Protein AF-A0A1F2RXK2-F1 (afdb_monomer)

Solvent-accessible surface area (backbone atoms only — not comparable to full-atom values): 12498 Å² total; per-residue (Å²): 138,88,84,84,81,82,88,82,81,78,77,78,73,70,81,49,72,67,57,58,49,48,52,60,73,61,35,70,43,75,47,81,41,80,36,51,93,71,51,50,37,34,39,41,34,30,49,59,93,49,59,66,56,56,51,43,50,44,42,19,47,55,48,53,54,70,73,50,59,66,76,67,57,55,77,43,43,76,50,43,74,62,36,44,62,32,32,34,34,45,44,35,58,66,50,92,84,74,45,53,56,45,54,45,57,94,88,70,53,54,71,64,52,54,49,48,27,69,74,69,74,46,60,58,41,39,35,40,36,7,49,56,51,33,62,70,60,62,97,57,70,71,30,63,77,48,53,58,80,87,55,81,37,71,67,49,55,50,51,52,37,24,46,39,46,43,29,51,49,53,37,32,48,39,42,70,56,44,72,84,58,55,66,69,59,50,48,51,50,28,51,49,49,42,52,54,51,51,26,50,50,38,32,73,77,69,73,39,69,58,37,85,73,73,77,79,75,131

Secondary structure (DSSP, 8-state):
----PPP------PPPHHHHHHHHHH-EEEEEE---TTSPEEEEEEETT-HHHHHHHHHIIIIIHHHS-HHHHHTTHHHHHHS-SEEEEEEESS-TT--SEEEEPTTSS-HHHHHHHHHH-S-EEEEEEEHHHHHT--SSGGGGGGS-GGG-SHHHHHHHHHHHHHHHHHHHHHHHH-TTS-HHHHHHHHHHHHHHHHHHHHHHHHS---S-PPP---

Foldseek 3Di:
DDDDDDDDDPPPPQPDPVVVVVQVVQDKDWDWADAPPLAATEIEIEGPPPVVLVVLLSCLRHPVLVPFDPVLSVLCSVLSVQFFNYEYEDEALADRVRDQKAWDPPPRDDPVQVVCCVVVVTDYTYMYGNLNSLLVDDPAVCLVVQADPVCPDPVNSSSLSSLSSNLVVSLNSSCNRCVPDDSVVSVVSSSCSSQVRNQVVRCVVPVTGGDDDDPPDD

pLDDT: mean 85.09, std 17.72, range [32.0, 98.25]

Structure (mmCIF, N/CA/C/O backbone):
data_AF-A0A1F2RXK2-F1
#
_entry.id   AF-A0A1F2RXK2-F1
#
loop_
_atom_site.group_PDB
_atom_site.id
_atom_site.type_symbol
_atom_site.label_atom_id
_atom_site.label_alt_id
_atom_site.label_comp_id
_atom_site.label_asym_id
_atom_site.label_entity_id
_atom_site.label_seq_id
_atom_site.pdbx_PDB_ins_code
_atom_site.Cartn_x
_atom_site.Cartn_y
_atom_site.Cartn_z
_atom_site.occupancy
_atom_site.B_iso_or_equiv
_atom_site.auth_seq_id
_atom_site.auth_comp_id
_atom_site.auth_asym_id
_atom_site.auth_atom_id
_atom_site.pdbx_PDB_model_num
ATOM 1 N N . MET A 1 1 ? -21.546 50.363 -11.828 1.00 38.84 1 MET A N 1
ATOM 2 C CA . MET A 1 1 ? -21.650 48.910 -12.076 1.00 38.84 1 MET A CA 1
ATOM 3 C C . MET A 1 1 ? -20.246 48.328 -12.066 1.00 38.84 1 MET A C 1
ATOM 5 O O . MET A 1 1 ? -19.457 48.635 -12.946 1.00 38.84 1 MET A O 1
ATOM 9 N N . LEU A 1 2 ? -19.912 47.614 -10.991 1.00 37.59 2 LEU A N 1
ATOM 10 C CA . LEU A 1 2 ? -18.613 46.988 -10.746 1.00 37.59 2 LEU A CA 1
ATOM 11 C C . LEU A 1 2 ? -18.560 45.621 -11.436 1.00 37.59 2 LEU A C 1
ATOM 13 O O . LEU A 1 2 ? -19.378 44.765 -11.118 1.00 37.59 2 LEU A O 1
ATOM 17 N N . HIS A 1 3 ? -17.556 45.380 -12.279 1.00 33.94 3 HIS A N 1
ATOM 18 C CA . HIS A 1 3 ? -17.097 44.021 -12.568 1.00 33.94 3 HIS A CA 1
ATOM 19 C C . HIS A 1 3 ? -15.698 43.835 -11.983 1.00 33.94 3 HIS A C 1
ATOM 21 O O . HIS A 1 3 ? -14.682 44.168 -12.585 1.00 33.94 3 HIS A O 1
ATOM 27 N N . LYS A 1 4 ? -15.678 43.306 -10.758 1.00 37.28 4 LYS A N 1
ATOM 28 C CA . LYS A 1 4 ? -14.505 42.739 -10.093 1.00 37.28 4 LYS A CA 1
ATOM 29 C C . LYS A 1 4 ? -14.329 41.321 -10.657 1.00 37.28 4 LYS A C 1
ATOM 31 O O . LYS A 1 4 ? -15.170 40.466 -10.398 1.00 37.28 4 LYS A O 1
ATOM 36 N N . LYS A 1 5 ? -13.280 41.064 -11.441 1.00 35.12 5 LYS A N 1
ATOM 37 C CA . LYS A 1 5 ? -12.779 39.697 -11.666 1.00 35.12 5 LYS A CA 1
ATOM 38 C C . LYS A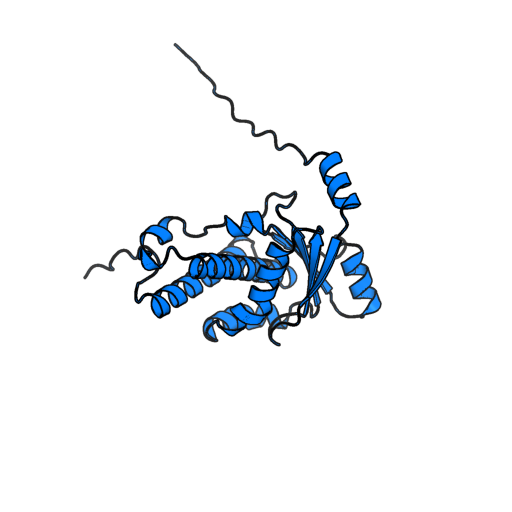 1 5 ? -11.698 39.438 -10.617 1.00 35.12 5 LYS A C 1
ATOM 40 O O . LYS A 1 5 ? -10.739 40.199 -10.535 1.00 35.12 5 LYS A O 1
ATOM 45 N N . LEU A 1 6 ? -11.910 38.426 -9.779 1.00 38.25 6 LEU A N 1
ATOM 46 C CA . LEU A 1 6 ? -10.934 37.941 -8.802 1.00 38.25 6 LEU A CA 1
ATOM 47 C C . LEU A 1 6 ? -9.983 36.914 -9.452 1.00 38.25 6 LEU A C 1
ATOM 49 O O . LEU A 1 6 ? -10.390 36.244 -10.403 1.00 38.25 6 LEU A O 1
ATOM 53 N N . PRO A 1 7 ? -8.739 36.807 -8.949 1.00 41.09 7 PRO A N 1
ATOM 54 C CA . PRO A 1 7 ? -7.675 35.972 -9.494 1.00 41.09 7 PRO A CA 1
ATOM 55 C C . PRO A 1 7 ? -7.704 34.561 -8.889 1.00 41.09 7 PRO A C 1
ATOM 57 O O . PRO A 1 7 ? -8.125 34.376 -7.749 1.00 41.09 7 PRO A O 1
ATOM 60 N N . GLY A 1 8 ? -7.215 33.573 -9.635 1.00 32.00 8 GLY A N 1
ATOM 61 C CA . GLY A 1 8 ? -7.131 32.194 -9.156 1.00 32.00 8 GLY A CA 1
ATOM 62 C C . GLY A 1 8 ? -6.464 31.242 -10.142 1.00 32.00 8 GLY A C 1
ATOM 63 O O . GLY A 1 8 ? -6.908 30.110 -10.276 1.00 32.00 8 GLY A O 1
ATOM 64 N N . GLU A 1 9 ? -5.432 31.692 -10.858 1.00 34.81 9 GLU A N 1
ATOM 65 C CA . GLU A 1 9 ? -4.501 30.771 -11.511 1.00 34.81 9 GLU A CA 1
ATOM 66 C C . GLU A 1 9 ? -3.480 30.333 -10.459 1.00 34.81 9 GLU A C 1
ATOM 68 O O . GLU A 1 9 ? -2.583 31.085 -10.076 1.00 34.81 9 GLU A O 1
ATOM 73 N N . SER A 1 10 ? -3.644 29.120 -9.940 1.00 34.03 10 SER A N 1
ATOM 74 C CA . SER A 1 10 ? -2.610 28.448 -9.168 1.00 34.03 10 SER A CA 1
ATOM 75 C C . SER A 1 10 ? -1.442 28.132 -10.103 1.00 34.03 10 SER A C 1
ATOM 77 O O . SER A 1 10 ? -1.418 27.103 -10.775 1.00 34.03 10 SER A O 1
ATOM 79 N N . MET A 1 11 ? -0.458 29.033 -10.151 1.00 34.88 11 MET A N 1
ATOM 80 C CA . MET A 1 11 ? 0.860 28.730 -10.701 1.00 34.88 11 MET A CA 1
ATOM 81 C C . MET A 1 11 ? 1.450 27.566 -9.902 1.00 34.88 11 MET A C 1
ATOM 83 O O . MET A 1 11 ? 1.970 27.736 -8.799 1.00 34.88 11 MET A O 1
ATOM 87 N N . ALA A 1 12 ? 1.340 26.361 -10.453 1.00 40.50 12 ALA A N 1
ATOM 88 C CA . ALA A 1 12 ? 2.073 25.200 -9.990 1.00 40.50 12 ALA A CA 1
ATOM 89 C C . ALA A 1 12 ? 3.566 25.477 -10.217 1.00 40.50 12 ALA A C 1
ATOM 91 O O . ALA A 1 12 ? 4.083 25.338 -11.325 1.00 40.50 12 ALA A O 1
ATOM 92 N N . HIS A 1 13 ? 4.258 25.943 -9.178 1.00 40.41 13 HIS A N 1
ATOM 93 C CA . HIS A 1 13 ? 5.707 26.059 -9.210 1.00 40.41 13 HIS A CA 1
ATOM 94 C C . HIS A 1 13 ? 6.301 24.655 -9.318 1.00 40.41 13 HIS A C 1
ATOM 96 O O . HIS A 1 13 ? 6.213 23.860 -8.381 1.00 40.41 13 HIS A O 1
ATOM 102 N N . SER A 1 14 ? 6.924 24.357 -10.459 1.00 50.78 14 SER A N 1
ATOM 103 C CA . SER A 1 14 ? 7.812 23.207 -10.600 1.00 50.78 14 SER A CA 1
ATOM 104 C C . SER A 1 14 ? 8.812 23.223 -9.437 1.00 50.78 14 SER A C 1
ATOM 106 O O . SER A 1 14 ? 9.432 24.269 -9.211 1.00 50.78 14 SER A O 1
ATOM 108 N N . PRO A 1 15 ? 8.981 22.124 -8.679 1.00 57.09 15 PRO A N 1
ATOM 109 C CA . PRO A 1 15 ? 9.941 22.089 -7.582 1.00 57.09 15 PRO A CA 1
ATOM 110 C C . PRO A 1 15 ? 11.316 22.475 -8.132 1.00 57.09 15 PRO A C 1
ATOM 112 O O . PRO A 1 15 ? 11.806 21.862 -9.081 1.00 57.09 15 PRO A O 1
ATOM 115 N N . GLY A 1 16 ? 11.887 23.557 -7.596 1.00 65.88 16 GLY A N 1
ATOM 116 C CA . GLY A 1 16 ? 13.078 24.183 -8.164 1.00 65.88 16 GLY A CA 1
ATOM 117 C C . GLY A 1 16 ? 14.241 23.196 -8.284 1.00 65.88 16 GLY A C 1
ATOM 118 O O . GLY A 1 16 ? 14.406 22.316 -7.441 1.00 65.88 16 GLY A O 1
ATOM 119 N N . LEU A 1 17 ? 15.084 23.372 -9.305 1.00 69.75 17 LEU A N 1
ATOM 120 C CA . LEU A 1 17 ? 16.289 22.559 -9.546 1.00 69.75 17 LEU A CA 1
ATOM 121 C C . LEU A 1 17 ? 17.176 22.415 -8.293 1.00 69.75 17 LEU A C 1
ATOM 123 O O . LEU A 1 17 ? 17.795 21.376 -8.087 1.00 69.75 17 LEU A O 1
ATOM 127 N N . LEU A 1 18 ? 17.176 23.423 -7.415 1.00 66.94 18 LEU A N 1
ATOM 128 C CA . LEU A 1 18 ? 17.859 23.401 -6.118 1.00 66.94 18 LEU A CA 1
ATOM 129 C C . LEU A 1 18 ? 17.326 22.322 -5.166 1.00 66.94 18 LEU A C 1
ATOM 131 O O . LEU A 1 18 ? 18.107 21.700 -4.455 1.00 66.94 18 LEU A O 1
ATOM 135 N N . TRP A 1 19 ? 16.018 22.067 -5.164 1.00 65.19 19 TRP A N 1
ATOM 136 C CA . TRP A 1 19 ? 15.397 21.036 -4.334 1.00 65.19 19 TRP A CA 1
ATOM 137 C C . TRP A 1 19 ? 15.749 19.631 -4.840 1.00 65.19 19 TRP A C 1
ATOM 139 O O . TRP A 1 19 ? 16.102 18.753 -4.055 1.00 65.19 19 TRP A O 1
ATOM 149 N N . GLN A 1 20 ? 15.759 19.435 -6.163 1.00 63.22 20 GLN A N 1
ATOM 150 C CA . GLN A 1 20 ? 16.230 18.187 -6.776 1.00 63.22 20 GLN A CA 1
ATOM 151 C C . GLN A 1 20 ? 17.723 17.949 -6.511 1.00 63.22 20 GLN A C 1
ATOM 153 O O . GLN A 1 20 ? 18.118 16.833 -6.177 1.00 63.22 20 GLN A O 1
ATOM 158 N N . PHE A 1 21 ? 18.546 18.997 -6.598 1.00 64.56 21 PHE A N 1
ATOM 159 C CA . PHE A 1 21 ? 19.973 18.930 -6.285 1.00 64.56 21 PHE A CA 1
ATOM 160 C C . PHE A 1 21 ? 20.232 18.645 -4.798 1.00 64.56 21 PHE A C 1
ATOM 162 O O . PHE A 1 21 ? 21.087 17.828 -4.466 1.00 64.56 21 PHE A O 1
ATOM 169 N N . TYR A 1 22 ? 19.449 19.249 -3.901 1.00 67.94 22 TYR A N 1
ATOM 170 C CA . TYR A 1 22 ? 19.499 18.975 -2.466 1.00 67.94 22 TYR A CA 1
ATOM 171 C C . TYR A 1 22 ? 19.187 17.506 -2.155 1.00 67.94 22 TYR A C 1
ATOM 173 O O . TYR A 1 22 ? 19.952 16.857 -1.444 1.00 67.94 22 TYR A O 1
ATOM 181 N N . HIS A 1 23 ? 18.117 16.947 -2.730 1.00 63.84 23 HIS A N 1
ATOM 182 C CA . HIS A 1 23 ? 17.794 15.527 -2.563 1.00 63.84 23 HIS A CA 1
ATOM 183 C C . HIS A 1 23 ? 18.859 14.602 -3.158 1.00 63.84 23 HIS A C 1
ATOM 185 O O . HIS A 1 23 ? 19.161 13.564 -2.573 1.00 63.84 23 HIS A O 1
ATOM 191 N N . TRP A 1 24 ? 19.461 14.990 -4.284 1.00 65.50 24 TRP A N 1
ATOM 192 C CA . TRP A 1 24 ? 20.564 14.242 -4.879 1.00 65.50 24 TRP A CA 1
ATOM 193 C C . TRP A 1 24 ? 21.803 14.216 -3.969 1.00 65.50 24 TRP A C 1
ATOM 195 O O . TRP A 1 24 ? 22.364 13.146 -3.742 1.00 65.50 24 TRP A O 1
ATOM 205 N N . LEU A 1 25 ? 22.185 15.358 -3.384 1.00 66.56 25 LEU A N 1
ATOM 206 C CA . LEU A 1 25 ? 23.305 15.453 -2.438 1.00 66.56 25 LEU A CA 1
ATOM 207 C C . LEU A 1 25 ? 23.052 14.706 -1.126 1.00 66.56 25 LEU A C 1
ATOM 209 O O . LEU A 1 25 ? 23.973 14.126 -0.554 1.00 66.56 25 LEU A O 1
ATOM 213 N N . ARG A 1 26 ? 21.810 14.726 -0.637 1.00 71.06 26 ARG A N 1
ATOM 214 C CA . ARG A 1 26 ? 21.422 14.095 0.630 1.00 71.06 26 ARG A CA 1
ATOM 215 C C . ARG A 1 26 ? 21.500 12.563 0.572 1.00 71.06 26 ARG A C 1
ATOM 217 O O . ARG A 1 26 ? 21.656 11.920 1.611 1.00 71.06 26 ARG A O 1
ATOM 224 N N . GLY A 1 27 ? 21.459 11.998 -0.635 1.00 81.31 27 GLY A N 1
ATOM 225 C CA . GLY A 1 27 ? 21.479 10.562 -0.870 1.00 81.31 27 GLY A CA 1
ATOM 226 C C . GLY A 1 27 ? 20.153 9.886 -0.511 1.00 81.31 27 GLY A C 1
ATOM 227 O O . GLY A 1 27 ? 19.219 10.504 0.005 1.00 81.31 27 GLY A O 1
ATOM 228 N N . GLY A 1 28 ? 20.075 8.593 -0.812 1.00 88.12 28 GLY A N 1
ATOM 229 C CA . GLY A 1 28 ? 18.921 7.756 -0.504 1.00 88.12 28 GLY A CA 1
ATOM 230 C C . GLY A 1 28 ? 19.328 6.535 0.305 1.00 88.12 28 GLY A C 1
ATOM 231 O O . GLY A 1 28 ? 20.444 6.031 0.175 1.00 88.12 28 GLY A O 1
ATOM 232 N N . GLU A 1 29 ? 18.399 6.060 1.114 1.00 93.75 29 GLU A N 1
ATOM 233 C CA . GLU A 1 29 ? 18.506 4.824 1.871 1.00 93.75 29 GLU A CA 1
ATOM 234 C C . GLU A 1 29 ? 17.501 3.806 1.341 1.00 93.75 29 GLU A C 1
ATOM 236 O O . GLU A 1 29 ? 16.591 4.130 0.567 1.00 93.75 29 GLU A O 1
ATOM 241 N N . GLN A 1 30 ? 17.741 2.542 1.675 1.00 95.44 30 GLN A N 1
ATOM 242 C CA . GLN A 1 30 ? 16.945 1.421 1.206 1.00 95.44 30 GLN A CA 1
ATOM 243 C C . GLN A 1 30 ? 16.732 0.443 2.352 1.00 95.44 30 GLN A C 1
ATOM 245 O O . GLN A 1 30 ? 17.687 0.076 3.035 1.00 95.44 30 GLN A O 1
ATOM 250 N N . VAL A 1 31 ? 15.495 -0.015 2.522 1.00 96.88 31 VAL A N 1
ATOM 251 C CA . VAL A 1 31 ? 15.151 -1.081 3.464 1.00 96.88 31 VAL A CA 1
ATOM 252 C C . VAL A 1 31 ? 14.364 -2.164 2.741 1.00 96.88 31 VAL A C 1
ATOM 254 O O . VAL A 1 31 ? 13.405 -1.887 2.018 1.00 96.88 31 VAL A O 1
ATOM 257 N N . LEU A 1 32 ? 14.808 -3.409 2.906 1.00 97.00 32 LEU A N 1
ATOM 258 C CA . LEU A 1 32 ? 14.102 -4.576 2.398 1.00 97.00 32 LEU A CA 1
ATOM 259 C C . LEU A 1 32 ? 13.105 -5.044 3.456 1.00 97.00 32 LEU A C 1
ATOM 261 O O . LEU A 1 32 ? 13.502 -5.429 4.552 1.00 97.00 32 LEU A O 1
ATOM 265 N N . VAL A 1 33 ? 11.832 -5.040 3.094 1.00 96.69 33 VAL A N 1
ATOM 266 C CA . VAL A 1 33 ? 10.710 -5.471 3.923 1.00 96.69 33 VAL A CA 1
ATOM 267 C C . VAL A 1 33 ? 10.274 -6.850 3.459 1.00 96.69 33 VAL A C 1
ATOM 269 O O . VAL A 1 33 ? 10.073 -7.069 2.261 1.00 96.69 33 VAL A O 1
ATOM 272 N N . ARG A 1 34 ? 10.139 -7.782 4.405 1.00 93.69 34 ARG A N 1
ATOM 273 C CA . ARG A 1 34 ? 9.699 -9.162 4.153 1.00 93.69 34 ARG A CA 1
ATOM 274 C C . ARG A 1 34 ? 8.317 -9.350 4.777 1.00 93.69 34 ARG A C 1
ATOM 276 O O . ARG A 1 34 ? 8.238 -9.820 5.910 1.00 93.69 34 ARG A O 1
ATOM 283 N N . PRO A 1 35 ? 7.246 -8.946 4.077 1.00 91.62 35 PRO A N 1
ATOM 284 C CA . PRO A 1 35 ? 5.910 -8.984 4.647 1.00 91.62 35 PRO A CA 1
ATOM 285 C C . PRO A 1 35 ? 5.370 -10.417 4.730 1.00 91.62 35 PRO A C 1
ATOM 287 O O . PRO A 1 35 ? 6.051 -11.393 4.403 1.00 91.62 35 PRO A O 1
ATOM 290 N N . ALA A 1 36 ? 4.112 -10.536 5.157 1.00 90.25 36 ALA A N 1
ATOM 291 C CA . ALA A 1 36 ? 3.359 -11.782 5.083 1.00 90.25 36 ALA A CA 1
ATOM 292 C C . ALA A 1 36 ? 3.421 -12.401 3.675 1.00 90.25 36 ALA A C 1
ATOM 294 O O . ALA A 1 36 ? 3.463 -11.680 2.683 1.00 90.25 36 ALA A O 1
ATOM 295 N N . ALA A 1 37 ? 3.335 -13.732 3.584 1.00 88.50 37 ALA A N 1
ATOM 296 C CA . ALA A 1 37 ? 3.478 -14.478 2.326 1.00 88.50 37 ALA A CA 1
ATOM 297 C C . ALA A 1 37 ? 2.484 -14.079 1.213 1.00 88.50 37 ALA A C 1
ATOM 299 O O . ALA A 1 37 ? 2.701 -14.397 0.048 1.00 88.50 37 ALA A O 1
ATOM 300 N N . GLU A 1 38 ? 1.389 -13.407 1.571 1.00 92.94 38 GLU A N 1
ATOM 301 C CA . GLU A 1 38 ? 0.386 -12.889 0.637 1.00 92.94 38 GLU A CA 1
ATOM 302 C C . GLU A 1 38 ? 0.844 -11.616 -0.088 1.00 92.94 38 GLU A C 1
ATOM 304 O O . GLU A 1 38 ? 0.321 -11.308 -1.153 1.00 92.94 38 GLU A O 1
ATOM 309 N N . LEU A 1 39 ? 1.785 -10.861 0.481 1.00 95.88 39 LEU A N 1
ATOM 310 C CA . LEU A 1 39 ? 2.284 -9.606 -0.071 1.00 95.88 39 LEU A CA 1
ATOM 311 C C . LEU A 1 39 ? 3.606 -9.835 -0.823 1.00 95.88 39 LEU A C 1
ATOM 313 O O . LEU A 1 39 ? 4.385 -10.720 -0.461 1.00 95.88 39 LEU A O 1
ATOM 317 N N . PRO A 1 40 ? 3.897 -9.032 -1.861 1.00 96.62 40 PRO A N 1
ATOM 318 C CA . PRO A 1 40 ? 5.174 -9.120 -2.554 1.00 96.62 40 PRO A CA 1
ATOM 319 C C . PRO A 1 40 ? 6.322 -8.693 -1.636 1.00 96.62 40 PRO A C 1
ATOM 321 O O . PRO A 1 40 ? 6.132 -7.909 -0.708 1.00 96.62 40 PRO A O 1
ATOM 324 N N . LEU A 1 41 ? 7.540 -9.150 -1.926 1.00 97.38 41 LEU A N 1
ATOM 325 C CA . LEU A 1 41 ? 8.734 -8.606 -1.284 1.00 97.38 41 LEU A CA 1
ATOM 326 C C . LEU A 1 41 ? 8.832 -7.113 -1.627 1.00 97.38 41 LEU A C 1
ATOM 328 O O . LEU A 1 41 ? 8.701 -6.751 -2.798 1.00 97.38 41 LEU A O 1
ATOM 332 N N . VAL A 1 42 ? 9.066 -6.245 -0.640 1.00 98.12 42 VAL A N 1
ATOM 333 C CA . VAL A 1 42 ? 9.077 -4.792 -0.870 1.00 98.12 42 VAL A CA 1
ATOM 334 C C . VAL A 1 42 ? 10.447 -4.208 -0.561 1.00 98.12 42 VAL A C 1
ATOM 336 O O . VAL A 1 42 ? 10.962 -4.361 0.541 1.00 98.12 42 VAL A O 1
ATOM 339 N N . LEU A 1 43 ? 11.040 -3.502 -1.523 1.00 98.12 43 LEU A N 1
ATOM 340 C CA . LEU A 1 43 ? 12.222 -2.673 -1.294 1.00 98.12 43 LEU A CA 1
ATOM 341 C C . LEU A 1 43 ? 11.793 -1.208 -1.229 1.00 98.12 43 LEU A C 1
ATOM 343 O O . LEU A 1 43 ? 11.452 -0.618 -2.252 1.00 98.12 43 LEU A O 1
ATOM 347 N N . ILE A 1 44 ? 11.831 -0.612 -0.042 1.00 98.12 44 ILE A N 1
ATOM 348 C CA . ILE A 1 44 ? 11.492 0.799 0.149 1.00 98.12 44 ILE A CA 1
ATOM 349 C C . ILE A 1 44 ? 12.766 1.618 -0.033 1.00 98.12 44 ILE A C 1
ATOM 351 O O . ILE A 1 44 ? 13.725 1.438 0.714 1.00 98.12 44 ILE A O 1
ATOM 355 N N . SER A 1 45 ? 12.776 2.528 -1.003 1.00 96.75 45 SER A N 1
ATOM 356 C CA . SER A 1 45 ? 13.823 3.527 -1.190 1.00 96.75 45 SER A CA 1
ATOM 357 C C . SER A 1 45 ? 13.297 4.902 -0.801 1.00 96.75 45 SER A C 1
ATOM 359 O O . SER A 1 45 ? 12.258 5.325 -1.298 1.00 96.75 45 SER A O 1
ATOM 361 N N . TYR A 1 46 ? 14.014 5.605 0.070 1.00 95.00 46 TYR A N 1
ATOM 362 C CA . TYR A 1 46 ? 13.591 6.896 0.614 1.00 95.00 46 TYR A CA 1
ATOM 363 C C . TYR A 1 46 ? 14.790 7.852 0.753 1.00 95.00 46 TYR A C 1
ATOM 365 O O . TYR A 1 46 ? 15.931 7.393 0.846 1.00 95.00 46 TYR A O 1
ATOM 373 N N . PRO A 1 47 ? 14.588 9.182 0.732 1.00 91.44 47 PRO A N 1
ATOM 374 C CA . PRO A 1 47 ? 15.652 10.140 1.023 1.00 91.44 47 PRO A CA 1
ATOM 375 C C . PRO A 1 47 ? 16.171 9.973 2.455 1.00 91.44 47 PRO A C 1
ATOM 377 O O . PRO A 1 47 ? 15.384 9.781 3.378 1.00 91.44 47 PRO A O 1
ATOM 380 N N . ARG A 1 48 ? 17.484 10.098 2.674 1.00 89.00 48 ARG A N 1
ATOM 381 C CA . ARG A 1 48 ? 18.052 10.043 4.035 1.00 89.00 48 ARG A CA 1
ATOM 382 C C . ARG A 1 48 ? 17.392 11.088 4.949 1.00 89.00 48 ARG A C 1
ATOM 384 O O . ARG A 1 48 ? 17.233 12.239 4.541 1.00 89.00 48 ARG A O 1
ATOM 391 N N . GLY A 1 49 ? 17.065 10.751 6.193 1.00 87.31 49 GLY A N 1
ATOM 392 C CA . GLY A 1 49 ? 16.373 11.633 7.141 1.00 87.31 49 GLY A CA 1
ATOM 393 C C . GLY A 1 49 ? 14.845 11.692 6.979 1.00 87.31 49 GLY A C 1
ATOM 394 O O . GLY A 1 49 ? 14.219 12.569 7.574 1.00 87.31 49 GLY A O 1
ATOM 395 N N . ASP A 1 50 ? 14.266 10.821 6.144 1.00 89.38 50 ASP A N 1
ATOM 396 C CA . ASP A 1 50 ? 12.818 10.597 6.011 1.00 89.38 50 ASP A CA 1
ATOM 397 C C . ASP A 1 50 ? 12.428 9.177 6.486 1.00 89.38 50 ASP A C 1
ATOM 399 O O . ASP A 1 50 ? 11.516 8.537 5.956 1.00 89.38 50 ASP A O 1
ATOM 403 N N . GLU A 1 51 ? 13.119 8.668 7.511 1.00 94.38 51 GLU A N 1
ATOM 404 C CA . GLU A 1 51 ? 12.971 7.302 8.030 1.00 94.38 51 GLU A CA 1
ATOM 405 C C . GLU A 1 51 ? 11.565 7.035 8.572 1.00 94.38 51 GLU A C 1
ATOM 407 O O . GLU A 1 51 ? 11.092 5.904 8.522 1.00 94.38 51 GLU A O 1
ATOM 412 N N . VAL A 1 52 ? 10.875 8.068 9.066 1.00 93.94 52 VAL A N 1
ATOM 413 C CA . VAL A 1 52 ? 9.537 7.939 9.661 1.00 93.94 52 VAL A CA 1
ATOM 414 C C . VAL A 1 52 ? 8.546 7.355 8.654 1.00 93.94 52 VAL A C 1
ATOM 416 O O . VAL A 1 52 ? 7.832 6.407 8.972 1.00 93.94 52 VAL A O 1
ATOM 419 N N . GLY A 1 53 ? 8.528 7.862 7.417 1.00 93.75 53 GLY A N 1
ATOM 420 C CA . GLY A 1 53 ? 7.638 7.331 6.383 1.00 93.75 53 GLY A CA 1
ATOM 421 C C . GLY A 1 53 ? 7.949 5.866 6.071 1.00 93.75 53 GLY A C 1
ATOM 422 O O . GLY A 1 53 ? 7.037 5.048 5.951 1.00 93.75 53 GLY A O 1
ATOM 423 N N . ALA A 1 54 ? 9.238 5.526 5.970 1.00 96.31 54 ALA A N 1
ATOM 424 C CA . ALA A 1 54 ? 9.680 4.164 5.684 1.00 96.31 54 ALA A CA 1
ATOM 425 C C . ALA A 1 54 ? 9.340 3.204 6.832 1.00 96.31 54 ALA A C 1
ATOM 427 O O . ALA A 1 54 ? 8.900 2.084 6.580 1.00 96.31 54 ALA A O 1
ATOM 428 N N . ALA A 1 55 ? 9.482 3.655 8.081 1.00 96.56 55 ALA A N 1
ATOM 429 C CA . ALA A 1 55 ? 9.117 2.900 9.270 1.00 96.56 55 ALA A CA 1
ATOM 430 C C . ALA A 1 55 ? 7.610 2.614 9.315 1.00 96.56 55 ALA A C 1
ATOM 432 O O . ALA A 1 55 ? 7.231 1.460 9.494 1.00 96.56 55 ALA A O 1
ATOM 433 N N . HIS A 1 56 ? 6.759 3.617 9.072 1.00 96.50 56 HIS A N 1
ATOM 434 C CA . HIS A 1 56 ? 5.308 3.415 9.031 1.00 96.50 56 HIS A CA 1
ATOM 435 C C . HIS A 1 56 ? 4.880 2.501 7.882 1.00 96.50 56 HIS A C 1
ATOM 437 O O . HIS A 1 56 ? 4.036 1.633 8.090 1.00 96.50 56 HIS A O 1
ATOM 443 N N . LEU A 1 57 ? 5.461 2.642 6.684 1.00 97.31 57 LEU A N 1
ATOM 444 C CA . LEU A 1 57 ? 5.141 1.746 5.571 1.00 97.31 57 LEU A CA 1
ATOM 445 C C . LEU A 1 57 ? 5.597 0.309 5.859 1.00 97.31 57 LEU A C 1
ATOM 447 O O . LEU A 1 57 ? 4.846 -0.627 5.605 1.00 97.31 57 LEU A O 1
ATOM 451 N N . ARG A 1 58 ? 6.793 0.124 6.429 1.00 97.50 58 ARG A N 1
ATOM 452 C CA . ARG A 1 58 ? 7.267 -1.195 6.865 1.00 97.50 58 ARG A CA 1
ATOM 453 C C . ARG A 1 58 ? 6.308 -1.817 7.879 1.00 97.50 58 ARG A C 1
ATOM 455 O O . ARG A 1 58 ? 5.875 -2.943 7.669 1.00 97.50 58 ARG A O 1
ATOM 462 N N . GLU A 1 59 ? 5.931 -1.071 8.915 1.00 96.44 59 GLU A N 1
ATOM 463 C CA . GLU A 1 59 ? 4.981 -1.525 9.939 1.00 96.44 59 GLU A CA 1
ATOM 464 C C . GLU A 1 59 ? 3.622 -1.890 9.325 1.00 96.44 59 GLU A C 1
ATOM 466 O O . GLU A 1 59 ? 3.046 -2.927 9.645 1.00 96.44 59 GLU A O 1
ATOM 471 N N . SER A 1 60 ? 3.159 -1.095 8.355 1.00 96.38 60 SER A N 1
ATOM 472 C CA . SER A 1 60 ? 1.908 -1.346 7.629 1.00 96.38 60 SER A CA 1
ATOM 473 C C . SER A 1 60 ? 1.910 -2.700 6.909 1.00 96.38 60 SER A C 1
ATOM 475 O O . SER A 1 60 ? 0.896 -3.398 6.870 1.00 96.38 60 SER A O 1
ATOM 477 N N . LEU A 1 61 ? 3.053 -3.070 6.327 1.00 97.06 61 LEU A N 1
ATOM 478 C CA . LEU A 1 61 ? 3.228 -4.291 5.540 1.00 97.06 61 LEU A CA 1
ATOM 479 C C . LEU A 1 61 ? 3.545 -5.524 6.405 1.00 97.06 61 LEU A C 1
ATOM 481 O O . LEU A 1 61 ? 3.097 -6.624 6.082 1.00 97.06 61 LEU A O 1
ATOM 485 N N . GLU A 1 62 ? 4.328 -5.361 7.474 1.00 94.75 62 GLU A N 1
ATOM 486 C CA . GLU A 1 62 ? 4.779 -6.465 8.336 1.00 94.75 62 GLU A CA 1
ATOM 487 C C . GLU A 1 62 ? 3.788 -6.777 9.459 1.00 94.75 62 GLU A C 1
ATOM 489 O O . GLU A 1 62 ? 3.547 -7.950 9.740 1.00 94.75 62 GLU A O 1
ATOM 494 N N . ALA A 1 63 ? 3.200 -5.754 10.081 1.00 93.44 63 ALA A N 1
ATOM 495 C CA . ALA A 1 63 ? 2.357 -5.905 11.261 1.00 93.44 63 ALA A CA 1
ATOM 496 C C . ALA A 1 63 ? 0.891 -5.594 10.958 1.00 93.44 63 ALA A C 1
ATOM 498 O O . ALA A 1 63 ? 0.041 -6.468 11.124 1.00 93.44 63 ALA A O 1
ATOM 499 N N . THR A 1 64 ? 0.582 -4.391 10.459 1.00 94.88 64 THR A N 1
ATOM 500 C CA . THR A 1 64 ? -0.811 -3.952 10.276 1.00 94.88 64 THR A CA 1
ATOM 501 C C . THR A 1 64 ? -1.572 -4.874 9.331 1.00 94.88 64 THR A C 1
ATOM 503 O O . THR A 1 64 ? -2.702 -5.232 9.629 1.00 94.88 64 THR A O 1
ATOM 506 N N . TRP A 1 65 ? -0.965 -5.330 8.227 1.00 96.19 65 TRP A N 1
ATOM 507 C CA . TRP A 1 65 ? -1.599 -6.317 7.345 1.00 96.19 65 TRP A CA 1
ATOM 508 C C . TRP A 1 65 ? -2.029 -7.580 8.101 1.00 96.19 65 TRP A C 1
ATOM 510 O O . TRP A 1 65 ? -3.152 -8.046 7.927 1.00 96.19 65 TRP A O 1
ATOM 520 N N . LEU A 1 66 ? -1.165 -8.120 8.965 1.00 94.56 66 LEU A N 1
ATOM 521 C CA . LEU A 1 66 ? -1.425 -9.359 9.700 1.00 94.56 66 LEU A CA 1
ATOM 522 C C . LEU A 1 66 ? -2.489 -9.211 10.789 1.00 94.56 66 LEU A C 1
ATOM 524 O O . LEU A 1 66 ? -3.157 -10.198 11.099 1.00 94.56 66 LEU A O 1
ATOM 528 N N . THR A 1 67 ? -2.672 -8.012 11.346 1.00 93.62 67 THR A N 1
ATOM 529 C CA . THR A 1 67 ? -3.736 -7.758 12.328 1.00 93.62 67 THR A CA 1
ATOM 530 C C . THR A 1 67 ? -5.113 -7.635 11.680 1.00 93.62 67 THR A C 1
ATOM 532 O O . THR A 1 67 ? -6.120 -7.755 12.375 1.00 93.62 67 THR A O 1
ATOM 535 N N . LEU A 1 68 ? -5.193 -7.451 10.356 1.00 94.69 68 LEU A N 1
ATOM 536 C CA . LEU A 1 68 ? -6.479 -7.344 9.676 1.00 94.69 68 LEU A CA 1
ATOM 537 C C . LEU A 1 68 ? -7.211 -8.694 9.620 1.00 94.69 68 LEU A C 1
ATOM 539 O O . LEU A 1 68 ? -6.628 -9.708 9.198 1.00 94.69 68 LEU A O 1
ATOM 543 N N . PRO A 1 69 ? -8.529 -8.703 9.903 1.00 94.75 69 PRO A N 1
ATOM 544 C CA . PRO A 1 69 ? -9.373 -9.862 9.666 1.00 94.75 69 PRO A CA 1
ATOM 545 C C . PRO A 1 69 ? -9.213 -10.431 8.253 1.00 94.75 69 PRO A C 1
ATOM 547 O O . PRO A 1 69 ? -9.173 -9.702 7.256 1.00 94.75 69 PRO A O 1
ATOM 550 N N . GLY A 1 70 ? -9.195 -11.764 8.161 1.00 94.31 70 GLY A N 1
ATOM 551 C CA . GLY A 1 70 ? -9.041 -12.503 6.903 1.00 94.31 70 GLY A CA 1
ATOM 552 C C . GLY A 1 70 ? -9.947 -12.026 5.754 1.00 94.31 70 GLY A C 1
ATOM 553 O O . GLY A 1 70 ? -9.434 -11.851 4.647 1.00 94.31 70 GLY A O 1
ATOM 554 N N . PRO A 1 71 ? -11.247 -11.735 5.975 1.00 95.06 71 PRO A N 1
ATOM 555 C CA . PRO A 1 71 ? -12.129 -11.237 4.919 1.00 95.06 71 PRO A CA 1
ATOM 556 C C . PRO A 1 71 ? -11.667 -9.929 4.266 1.00 95.06 71 PRO A C 1
ATOM 558 O O . PRO A 1 71 ? -11.917 -9.727 3.080 1.00 95.06 71 PRO A O 1
ATOM 561 N N . PHE A 1 72 ? -10.982 -9.037 4.993 1.00 95.75 72 PHE A N 1
ATOM 562 C CA . PHE A 1 72 ? -10.449 -7.803 4.406 1.00 95.75 72 PHE A CA 1
ATOM 563 C C . PHE A 1 72 ? -9.245 -8.082 3.516 1.00 95.75 72 PHE A C 1
ATOM 565 O O . PHE A 1 72 ? -9.171 -7.547 2.408 1.00 95.75 72 PHE A O 1
ATOM 572 N N . ARG A 1 73 ? -8.353 -8.977 3.954 1.00 95.38 73 ARG A N 1
ATOM 573 C CA . ARG A 1 73 ? -7.1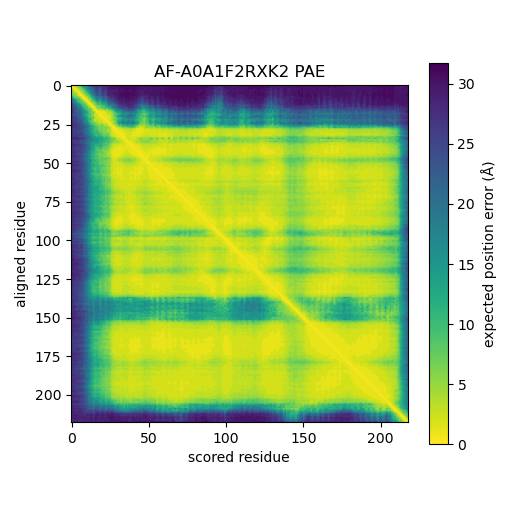79 -9.394 3.178 1.00 95.38 73 ARG A CA 1
ATOM 574 C C . ARG A 1 73 ? -7.564 -10.122 1.892 1.00 95.38 73 ARG A C 1
ATOM 576 O O . ARG A 1 73 ? -7.043 -9.821 0.818 1.00 95.38 73 ARG A O 1
ATOM 583 N N . GLN A 1 74 ? -8.558 -11.007 1.969 1.00 94.81 74 GLN A N 1
ATOM 584 C CA . GLN A 1 74 ? -9.053 -11.787 0.829 1.00 94.81 74 GLN A CA 1
ATOM 585 C C . GLN A 1 74 ? -9.562 -10.921 -0.335 1.00 94.81 74 GLN A C 1
ATOM 587 O O . GLN A 1 74 ? -9.459 -11.345 -1.486 1.00 94.81 74 GLN A O 1
ATOM 592 N N . ARG A 1 75 ? -10.028 -9.687 -0.083 1.00 94.94 75 ARG A N 1
ATOM 593 C CA . ARG A 1 75 ? -10.461 -8.746 -1.142 1.00 94.94 75 ARG A CA 1
ATOM 594 C C . ARG A 1 75 ? -9.364 -8.424 -2.157 1.00 94.94 75 ARG A C 1
ATOM 596 O O . ARG A 1 75 ? -9.675 -8.095 -3.303 1.00 94.94 75 ARG A O 1
ATOM 603 N N . TYR A 1 76 ? -8.104 -8.521 -1.740 1.00 95.94 76 TYR A N 1
ATOM 604 C CA . TYR A 1 76 ? -6.937 -8.314 -2.593 1.00 95.94 76 TYR A CA 1
ATOM 605 C C . TYR A 1 76 ? -6.248 -9.615 -3.004 1.00 95.94 76 TYR A C 1
ATOM 607 O O . TYR A 1 76 ? -5.315 -9.558 -3.796 1.00 95.94 76 TYR A O 1
ATOM 615 N N . GLY A 1 77 ? -6.719 -10.786 -2.559 1.00 95.19 77 GLY A N 1
ATOM 616 C CA . GLY A 1 77 ? -6.050 -12.068 -2.810 1.00 95.19 77 GLY A CA 1
ATOM 617 C C . GLY A 1 77 ? -5.765 -12.324 -4.293 1.00 95.19 77 GLY A C 1
ATOM 618 O O . GLY A 1 77 ? -4.631 -12.612 -4.657 1.00 95.19 77 GLY A O 1
ATOM 619 N N . ALA A 1 78 ? -6.758 -12.127 -5.167 1.00 95.25 78 ALA A N 1
ATOM 620 C CA . ALA A 1 78 ? -6.584 -12.313 -6.612 1.00 95.25 78 ALA A CA 1
ATOM 621 C C . ALA A 1 78 ? -5.604 -11.305 -7.246 1.00 95.25 78 ALA A C 1
ATOM 623 O O . ALA A 1 78 ? -4.879 -11.648 -8.178 1.00 95.25 78 ALA A O 1
ATOM 624 N N . ILE A 1 79 ? -5.562 -10.066 -6.744 1.00 96.75 79 ILE A N 1
ATOM 625 C CA . ILE A 1 79 ? -4.630 -9.034 -7.222 1.00 96.75 79 ILE A CA 1
ATOM 626 C C . ILE A 1 79 ? -3.209 -9.400 -6.787 1.00 96.75 79 ILE A C 1
ATOM 628 O O . ILE A 1 79 ? -2.298 -9.457 -7.607 1.00 96.75 79 ILE A O 1
ATOM 632 N N . LEU A 1 80 ? -3.035 -9.720 -5.505 1.00 96.69 80 LEU A N 1
ATOM 633 C CA . LEU A 1 80 ? -1.741 -10.032 -4.908 1.00 96.69 80 LEU A CA 1
ATOM 634 C C . LEU A 1 80 ? -1.119 -11.314 -5.473 1.00 96.69 80 LEU A C 1
ATOM 636 O O . LEU A 1 80 ? 0.085 -11.348 -5.704 1.00 96.69 80 LEU A O 1
ATOM 640 N N . GLN A 1 81 ? -1.926 -12.327 -5.802 1.00 96.00 81 GLN A N 1
ATOM 641 C CA . GLN A 1 81 ? -1.455 -13.544 -6.482 1.00 96.00 81 GLN A CA 1
ATOM 642 C C . GLN A 1 81 ? -0.796 -13.264 -7.841 1.00 96.00 81 GLN A C 1
ATOM 644 O O . GLN A 1 81 ? 0.095 -14.000 -8.259 1.00 96.00 81 GLN A O 1
ATOM 649 N N . ASN A 1 82 ? -1.227 -12.208 -8.535 1.00 96.50 82 ASN A N 1
ATOM 650 C CA . ASN A 1 82 ? -0.710 -11.843 -9.853 1.00 96.50 82 ASN A CA 1
ATOM 651 C C . ASN A 1 82 ? 0.361 -10.740 -9.799 1.00 96.50 82 ASN A C 1
ATOM 653 O O . ASN A 1 82 ? 1.028 -10.472 -10.812 1.00 96.50 82 ASN A O 1
ATOM 657 N N . ALA A 1 83 ? 0.559 -10.133 -8.625 1.00 96.81 83 ALA A N 1
ATOM 658 C CA . ALA A 1 83 ? 1.512 -9.056 -8.413 1.00 96.81 83 ALA A CA 1
ATOM 659 C C . ALA A 1 83 ? 2.955 -9.493 -8.732 1.00 96.81 83 ALA A C 1
ATOM 661 O O . ALA A 1 83 ? 3.294 -10.682 -8.667 1.00 96.81 83 ALA A O 1
ATOM 662 N N . PRO A 1 84 ? 3.838 -8.552 -9.108 1.00 95.75 84 PRO A N 1
ATOM 663 C CA . PRO A 1 84 ? 5.265 -8.833 -9.183 1.00 95.75 84 PRO A CA 1
ATOM 664 C C . PRO A 1 84 ? 5.774 -9.336 -7.821 1.00 95.75 84 PRO A C 1
ATOM 666 O O . PRO A 1 84 ? 5.477 -8.702 -6.814 1.00 95.75 84 PRO A O 1
ATOM 669 N N . PRO A 1 85 ? 6.564 -10.425 -7.759 1.00 96.00 85 PRO A N 1
ATOM 670 C CA . PRO A 1 85 ? 7.075 -10.963 -6.496 1.00 96.00 85 PRO A CA 1
ATOM 671 C C . PRO A 1 85 ? 8.007 -9.992 -5.757 1.00 96.00 85 PRO A C 1
ATOM 673 O O . PRO A 1 85 ? 8.216 -10.149 -4.557 1.00 96.00 85 PRO A O 1
ATOM 676 N N . LEU A 1 86 ? 8.567 -9.004 -6.464 1.00 97.25 86 LEU A N 1
ATOM 677 C CA . LEU A 1 86 ? 9.329 -7.896 -5.901 1.00 97.25 86 LEU A CA 1
ATOM 678 C C . LEU A 1 86 ? 8.717 -6.564 -6.353 1.00 97.25 86 LEU A C 1
ATOM 680 O O . LEU A 1 86 ? 8.522 -6.334 -7.548 1.00 97.25 86 LEU A O 1
ATOM 684 N N . VAL A 1 87 ? 8.474 -5.664 -5.408 1.00 98.06 87 VAL A N 1
ATOM 685 C CA . VAL A 1 87 ? 8.015 -4.296 -5.664 1.00 98.06 87 VAL A CA 1
ATOM 686 C C . VAL A 1 87 ? 9.003 -3.312 -5.048 1.00 98.06 87 VAL A C 1
ATOM 688 O O . VAL A 1 87 ? 9.342 -3.400 -3.871 1.00 98.06 87 VAL A O 1
ATOM 691 N N . VAL A 1 88 ? 9.479 -2.363 -5.847 1.00 98.19 88 VAL A N 1
ATOM 692 C CA . VAL A 1 88 ? 10.285 -1.237 -5.372 1.00 98.19 88 VAL A CA 1
ATOM 693 C C . VAL A 1 88 ? 9.352 -0.067 -5.090 1.00 98.19 88 VAL A C 1
ATOM 695 O O . VAL A 1 88 ? 8.594 0.340 -5.963 1.00 98.19 88 VAL A O 1
ATOM 698 N N . VAL A 1 89 ? 9.413 0.490 -3.887 1.00 98.25 89 VAL A N 1
ATOM 699 C CA . VAL A 1 89 ? 8.646 1.680 -3.511 1.00 98.25 89 VAL A CA 1
ATOM 700 C C . VAL A 1 89 ? 9.599 2.856 -3.387 1.00 98.25 89 VAL A C 1
ATOM 702 O O . VAL A 1 89 ? 10.468 2.868 -2.520 1.00 98.25 89 VAL A O 1
ATOM 705 N N . LEU A 1 90 ? 9.429 3.858 -4.242 1.00 96.75 90 LEU A N 1
ATOM 706 C CA . LEU A 1 90 ? 10.056 5.165 -4.124 1.00 96.75 90 LEU A CA 1
ATOM 707 C C . LEU A 1 90 ? 9.208 6.006 -3.171 1.00 96.75 90 LEU A C 1
ATOM 709 O O . LEU A 1 90 ? 8.187 6.575 -3.549 1.00 96.75 90 LEU A O 1
ATOM 713 N N . LEU A 1 91 ? 9.616 6.058 -1.913 1.00 96.38 91 LEU A N 1
ATOM 714 C CA . LEU A 1 91 ? 8.881 6.750 -0.872 1.00 96.38 91 LEU A CA 1
ATOM 715 C C . LEU A 1 91 ? 9.372 8.193 -0.751 1.00 96.38 91 LEU A C 1
ATOM 717 O O . LEU A 1 91 ? 10.561 8.450 -0.561 1.00 96.38 91 LEU A O 1
ATOM 721 N N . ARG A 1 92 ? 8.452 9.150 -0.857 1.00 93.44 92 ARG A N 1
ATOM 722 C CA . ARG A 1 92 ? 8.743 10.588 -0.807 1.00 93.44 92 ARG A CA 1
ATOM 723 C C . ARG A 1 92 ? 7.746 11.286 0.099 1.00 93.44 92 ARG A C 1
ATOM 725 O O . ARG A 1 92 ? 6.624 10.825 0.256 1.00 93.44 92 ARG A O 1
ATOM 732 N N . ARG A 1 93 ? 8.114 12.445 0.644 1.00 92.38 93 ARG A N 1
ATOM 733 C CA . ARG A 1 93 ? 7.170 13.310 1.375 1.00 92.38 93 ARG A CA 1
ATOM 734 C C . ARG A 1 93 ? 5.976 13.687 0.505 1.00 92.38 93 ARG A C 1
ATOM 736 O O . ARG A 1 93 ? 4.823 13.438 0.846 1.00 92.38 93 ARG A O 1
ATOM 743 N N . ARG A 1 94 ? 6.294 14.253 -0.658 1.00 90.31 94 ARG A N 1
ATOM 744 C CA . ARG A 1 94 ? 5.371 14.641 -1.722 1.00 90.31 94 ARG A CA 1
ATOM 745 C C . ARG A 1 94 ? 5.995 14.275 -3.060 1.00 90.31 94 ARG A C 1
ATOM 747 O O . ARG A 1 94 ? 7.216 14.348 -3.216 1.00 90.31 94 ARG A O 1
ATOM 754 N N . ASN A 1 95 ? 5.166 13.886 -4.015 1.00 84.31 95 ASN A N 1
ATOM 755 C CA . ASN A 1 95 ? 5.605 13.601 -5.374 1.00 84.31 95 ASN A CA 1
ATOM 756 C C . ASN A 1 95 ? 5.331 14.791 -6.302 1.00 84.31 95 ASN A C 1
ATOM 758 O O . ASN A 1 95 ? 4.623 15.738 -5.966 1.00 84.31 95 ASN A O 1
ATOM 762 N N . ILE A 1 96 ? 5.939 14.748 -7.486 1.00 81.31 96 ILE A N 1
ATOM 763 C CA . ILE A 1 96 ? 5.876 15.845 -8.461 1.00 81.31 96 ILE A CA 1
ATOM 764 C C . ILE A 1 96 ? 4.486 15.911 -9.121 1.00 81.31 96 ILE A C 1
ATOM 766 O O . ILE A 1 96 ? 4.010 16.999 -9.431 1.00 81.31 96 ILE A O 1
ATOM 770 N N . CYS A 1 97 ? 3.812 14.764 -9.283 1.00 82.94 97 CYS A N 1
ATOM 771 C CA . CYS A 1 97 ? 2.445 14.671 -9.817 1.00 82.94 97 CYS A CA 1
ATOM 772 C C . CYS A 1 97 ? 1.373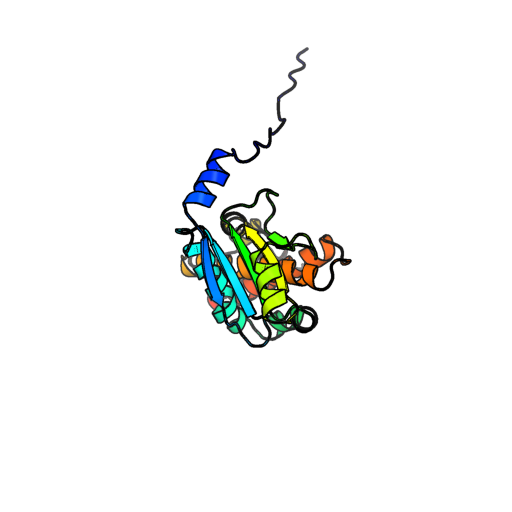 15.217 -8.859 1.00 82.94 97 CYS A C 1
ATOM 774 O O . CYS A 1 97 ? 0.221 15.329 -9.267 1.00 82.94 97 CYS A O 1
ATOM 776 N N . SER A 1 98 ? 1.713 15.527 -7.601 1.00 85.00 98 SER A N 1
ATOM 777 C CA . SER A 1 98 ? 0.744 15.862 -6.543 1.00 85.00 98 SER A CA 1
ATOM 778 C C . SER A 1 98 ? -0.318 14.773 -6.304 1.00 85.00 98 SER A C 1
ATOM 780 O O . SER A 1 98 ? -1.421 15.065 -5.846 1.00 85.00 98 SER A O 1
ATOM 782 N N . CYS A 1 99 ? 0.008 13.519 -6.620 1.00 92.25 99 CYS A N 1
ATOM 783 C CA . CYS A 1 99 ? -0.842 12.351 -6.428 1.00 92.25 99 CYS A CA 1
ATOM 784 C C . CYS A 1 99 ? -0.486 11.621 -5.111 1.00 92.25 99 CYS A C 1
ATOM 786 O O . CYS A 1 99 ? 0.565 11.877 -4.531 1.00 92.25 99 CYS A O 1
ATOM 788 N N . LEU A 1 100 ? -1.339 10.739 -4.577 1.00 95.12 100 LEU A N 1
ATOM 789 C CA . LEU A 1 100 ? -1.002 9.989 -3.345 1.00 95.12 100 LEU A CA 1
ATOM 790 C C . LEU A 1 100 ? 0.027 8.892 -3.616 1.00 95.12 100 LEU A C 1
ATOM 792 O O . LEU A 1 100 ? 0.954 8.681 -2.836 1.00 95.12 100 LEU A O 1
ATOM 796 N N . GLY A 1 101 ? -0.124 8.249 -4.764 1.00 95.56 101 GLY A N 1
ATOM 797 C CA . GLY A 1 101 ? 0.824 7.324 -5.334 1.00 95.56 101 GLY A CA 1
ATOM 798 C C . GLY A 1 101 ? 0.617 7.228 -6.838 1.00 95.56 101 GLY A C 1
ATOM 799 O O . GLY A 1 101 ? -0.306 7.837 -7.385 1.00 95.56 101 GLY A O 1
ATOM 800 N N . HIS A 1 102 ? 1.542 6.544 -7.498 1.00 95.44 102 HIS A N 1
ATOM 801 C CA . HIS A 1 102 ? 1.346 6.007 -8.839 1.00 95.44 102 HIS A CA 1
ATOM 802 C C . HIS A 1 102 ? 2.316 4.847 -9.074 1.00 95.44 102 HIS A C 1
ATOM 804 O O . HIS A 1 102 ? 3.447 4.847 -8.578 1.00 95.44 102 HIS A O 1
ATOM 810 N N . HIS A 1 103 ? 1.905 3.869 -9.869 1.00 95.12 103 HIS A N 1
ATOM 811 C CA . HIS A 1 103 ? 2.822 2.880 -10.421 1.00 95.12 103 HIS A CA 1
ATOM 812 C C . HIS A 1 103 ? 3.610 3.441 -11.616 1.00 95.12 103 HIS A C 1
ATOM 814 O O . HIS A 1 103 ? 3.144 4.318 -12.347 1.00 95.12 103 HIS A O 1
ATOM 820 N N . HIS A 1 104 ? 4.802 2.895 -11.850 1.00 93.94 104 HIS A N 1
ATOM 821 C CA . HIS A 1 104 ? 5.578 3.159 -13.058 1.00 93.94 104 HIS A CA 1
ATOM 822 C C . HIS A 1 104 ? 5.408 2.015 -14.064 1.00 93.94 104 HIS A C 1
ATOM 824 O O . HIS A 1 104 ? 5.782 0.877 -13.760 1.00 93.94 104 HIS A O 1
ATOM 830 N N . PRO A 1 105 ? 4.872 2.293 -15.268 1.00 89.38 105 PRO A N 1
ATOM 831 C CA . PRO A 1 105 ? 4.796 1.307 -16.334 1.00 89.38 105 PRO A CA 1
ATOM 832 C C . PRO A 1 105 ? 6.167 0.735 -16.735 1.00 89.38 105 PRO A C 1
ATOM 834 O O . PRO A 1 105 ? 7.206 1.388 -16.567 1.00 89.38 105 PRO A O 1
ATOM 837 N N . PRO A 1 106 ? 6.190 -0.459 -17.353 1.00 86.38 106 PRO A N 1
ATOM 838 C CA . PRO A 1 106 ? 7.408 -1.021 -17.915 1.00 86.38 106 PRO A CA 1
ATOM 839 C C . PRO A 1 106 ? 8.130 -0.038 -18.843 1.00 86.38 106 PRO A C 1
ATOM 841 O O . PRO A 1 106 ? 7.553 0.475 -19.799 1.00 86.38 106 PRO A O 1
ATOM 844 N N . GLY A 1 107 ? 9.411 0.212 -18.569 1.00 87.81 107 GLY A N 1
ATOM 845 C CA . GLY A 1 107 ? 10.247 1.130 -19.344 1.00 87.81 107 GLY A CA 1
ATOM 846 C C . GLY A 1 107 ? 10.366 2.539 -18.761 1.00 87.81 107 GLY A C 1
ATOM 847 O O . GLY A 1 107 ? 11.330 3.229 -19.096 1.00 87.81 107 GLY A O 1
ATOM 848 N N . THR A 1 108 ? 9.478 2.950 -17.849 1.00 91.94 108 THR A N 1
ATOM 849 C CA . THR A 1 108 ? 9.595 4.233 -17.128 1.00 91.94 108 THR A CA 1
ATOM 850 C C . THR A 1 108 ? 10.208 4.077 -15.738 1.00 91.94 108 THR A C 1
ATOM 852 O O . THR A 1 108 ? 10.363 5.065 -15.024 1.00 91.94 108 THR A O 1
ATOM 855 N N . GLU A 1 109 ? 10.573 2.854 -15.344 1.00 94.81 109 GLU A N 1
ATOM 856 C CA . GLU A 1 109 ? 11.062 2.581 -13.995 1.00 94.81 109 GLU A CA 1
ATOM 857 C C . GLU A 1 109 ? 12.494 3.091 -13.767 1.00 94.81 109 GLU A C 1
ATOM 859 O O . GLU A 1 109 ? 13.336 3.215 -14.678 1.00 94.81 109 GLU A O 1
ATOM 864 N N . SER A 1 110 ? 12.817 3.319 -12.497 1.00 93.31 110 SER A N 1
ATOM 865 C CA . SER A 1 110 ? 14.134 3.750 -12.064 1.00 93.31 110 SER A CA 1
ATOM 866 C C . SER A 1 110 ? 15.231 2.758 -12.469 1.00 93.31 110 SER A C 1
ATOM 868 O O . SER A 1 110 ? 15.021 1.578 -12.779 1.00 93.31 110 SER A O 1
ATOM 870 N N . ARG A 1 111 ? 16.477 3.246 -12.454 1.00 93.38 111 ARG A N 1
ATOM 871 C CA . ARG A 1 111 ? 17.654 2.393 -12.684 1.00 93.38 111 ARG A CA 1
ATOM 872 C C . ARG A 1 111 ? 17.756 1.269 -11.649 1.00 93.38 111 ARG A C 1
ATOM 874 O O . ARG A 1 111 ? 18.243 0.198 -11.996 1.00 93.38 111 ARG A O 1
ATOM 881 N N . LEU A 1 112 ? 17.301 1.504 -10.414 1.00 92.62 112 LEU A N 1
ATOM 882 C CA . LEU A 1 112 ? 17.308 0.510 -9.340 1.00 92.62 112 LEU A CA 1
ATOM 883 C C . LEU A 1 112 ? 16.405 -0.673 -9.699 1.00 92.62 112 LEU A C 1
ATOM 885 O O . LEU A 1 112 ? 16.882 -1.803 -9.740 1.00 92.62 112 LEU A O 1
ATOM 889 N N . THR A 1 113 ? 15.149 -0.404 -10.053 1.00 95.50 113 THR A N 1
ATOM 890 C CA . THR A 1 113 ? 14.170 -1.433 -10.438 1.00 95.50 113 THR A CA 1
ATOM 891 C C . THR A 1 113 ? 14.635 -2.242 -11.638 1.00 95.50 113 THR A C 1
ATOM 893 O O . THR A 1 113 ? 14.631 -3.473 -11.599 1.00 95.50 113 THR A O 1
ATOM 896 N N . ARG A 1 114 ? 15.128 -1.567 -12.684 1.00 95.25 114 ARG A N 1
ATOM 897 C CA . ARG A 1 114 ? 15.680 -2.242 -13.867 1.00 95.25 114 ARG A CA 1
ATOM 898 C C . ARG A 1 114 ? 16.880 -3.122 -13.523 1.00 95.25 114 ARG A C 1
ATOM 900 O O . ARG A 1 114 ? 16.962 -4.251 -13.996 1.00 95.25 114 ARG A O 1
ATOM 907 N N . ARG A 1 115 ? 17.796 -2.635 -12.679 1.00 93.81 115 ARG A N 1
ATOM 908 C CA . ARG A 1 115 ? 18.959 -3.411 -12.229 1.00 93.81 115 ARG A CA 1
ATOM 909 C C . ARG A 1 115 ? 18.536 -4.629 -11.413 1.00 93.81 115 ARG A C 1
ATOM 911 O O . ARG A 1 115 ? 19.061 -5.707 -11.660 1.00 93.81 115 ARG A O 1
ATOM 918 N N . LEU A 1 116 ? 17.600 -4.471 -10.478 1.00 93.62 116 LEU A N 1
ATOM 919 C CA . LEU A 1 116 ? 17.089 -5.575 -9.665 1.00 93.62 116 LEU A CA 1
ATOM 920 C C . LEU A 1 116 ? 16.439 -6.638 -10.539 1.00 93.62 116 LEU A C 1
ATOM 922 O O . LEU A 1 116 ? 16.826 -7.791 -10.433 1.00 93.62 116 LEU A O 1
ATOM 926 N N . ARG A 1 117 ? 15.548 -6.241 -11.454 1.00 94.94 117 ARG A N 1
ATOM 927 C CA . ARG A 1 117 ? 14.927 -7.144 -12.434 1.00 94.94 117 ARG A CA 1
ATOM 928 C C . ARG A 1 117 ? 15.965 -7.921 -13.249 1.00 94.94 117 ARG A C 1
ATOM 930 O O . ARG A 1 117 ? 15.844 -9.131 -13.399 1.00 94.94 117 ARG A O 1
ATOM 937 N N . ASN A 1 118 ? 17.003 -7.244 -13.740 1.00 94.56 118 ASN A N 1
ATOM 938 C CA . ASN A 1 118 ? 18.047 -7.883 -14.545 1.00 94.56 118 ASN A CA 1
ATOM 939 C C . ASN A 1 118 ? 18.931 -8.843 -13.732 1.00 94.56 118 ASN A C 1
ATOM 941 O O . ASN A 1 118 ? 19.371 -9.853 -14.268 1.00 94.56 118 ASN A O 1
ATOM 945 N N . LEU A 1 119 ? 19.215 -8.526 -12.464 1.00 93.94 119 LEU A N 1
ATOM 946 C CA . LEU A 1 119 ? 20.056 -9.360 -11.599 1.00 93.94 119 LEU A CA 1
ATOM 947 C C . LEU A 1 119 ? 19.303 -10.556 -11.013 1.00 93.94 119 LEU A C 1
ATOM 949 O O . LEU A 1 119 ? 19.882 -11.628 -10.878 1.00 93.94 119 LEU A O 1
ATOM 953 N N . SER A 1 120 ? 18.0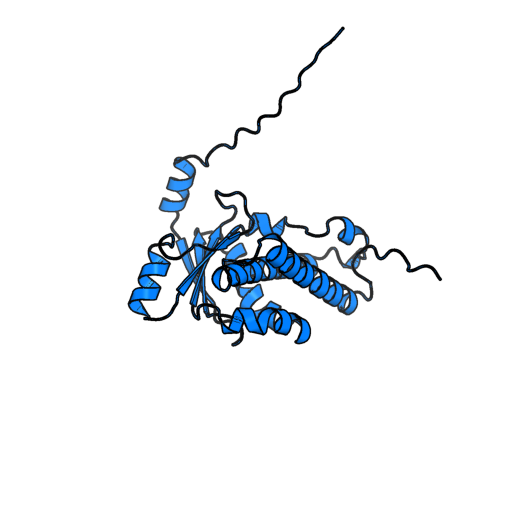40 -10.371 -10.631 1.00 91.25 120 SER A N 1
ATOM 954 C CA . SER A 1 120 ? 17.234 -11.415 -9.995 1.00 91.25 120 SER A CA 1
ATOM 955 C C . SER A 1 120 ? 16.546 -12.337 -10.999 1.00 91.25 120 SER A C 1
ATOM 957 O O . SER A 1 120 ? 16.162 -13.445 -10.637 1.00 91.25 120 SER A O 1
ATOM 959 N N . GLY A 1 121 ? 16.330 -11.871 -12.234 1.00 92.44 121 GLY A N 1
ATOM 960 C CA . GLY A 1 121 ? 15.525 -12.571 -13.233 1.00 92.44 121 GLY A CA 1
ATOM 961 C C . GLY A 1 121 ? 14.030 -12.632 -12.897 1.00 92.44 121 GLY A C 1
ATOM 962 O O . GLY A 1 121 ? 13.274 -13.268 -13.629 1.00 92.44 121 GLY A O 1
ATOM 963 N N . VAL A 1 122 ? 13.579 -11.983 -11.815 1.00 92.69 122 VAL A N 1
ATOM 964 C CA . VAL A 1 122 ? 12.163 -11.963 -11.426 1.00 92.69 122 VAL A CA 1
ATOM 965 C C . VAL A 1 122 ? 11.454 -10.719 -11.949 1.00 92.69 122 VAL A C 1
ATOM 967 O O . VAL A 1 122 ? 12.064 -9.669 -12.164 1.00 92.69 122 VAL A O 1
ATOM 970 N N . ARG A 1 123 ? 10.132 -10.821 -12.133 1.00 94.19 123 ARG A N 1
ATOM 971 C CA . ARG A 1 123 ? 9.298 -9.645 -12.410 1.00 94.19 123 ARG A CA 1
ATOM 972 C C . ARG A 1 123 ? 9.412 -8.674 -11.230 1.00 94.19 123 ARG A C 1
ATOM 974 O O . ARG A 1 123 ? 9.190 -9.069 -10.088 1.00 94.19 123 ARG A O 1
ATOM 981 N N . THR A 1 124 ? 9.703 -7.414 -11.535 1.00 96.50 124 THR A N 1
ATOM 982 C CA . THR A 1 124 ? 9.817 -6.343 -10.540 1.00 96.50 124 THR A CA 1
ATOM 983 C C . THR A 1 124 ? 8.941 -5.175 -10.959 1.00 96.50 124 THR A C 1
ATOM 985 O O . THR A 1 124 ? 9.091 -4.700 -12.088 1.00 96.50 124 THR A O 1
ATOM 988 N N . GLY A 1 125 ? 8.051 -4.738 -10.067 1.00 96.94 125 GLY A N 1
ATOM 989 C CA . GLY A 1 125 ? 7.255 -3.518 -10.225 1.00 96.94 125 GLY A CA 1
ATOM 990 C C . GLY A 1 125 ? 7.875 -2.334 -9.484 1.00 96.94 125 GLY A C 1
ATOM 991 O O . GLY A 1 125 ? 8.681 -2.529 -8.575 1.00 96.94 125 GLY A O 1
ATOM 992 N N . GLU A 1 126 ? 7.491 -1.115 -9.854 1.00 98.12 126 GLU A N 1
ATOM 993 C CA . GLU A 1 126 ? 7.894 0.103 -9.149 1.00 98.12 126 GLU A CA 1
ATOM 994 C C . GLU A 1 126 ? 6.691 1.000 -8.874 1.00 98.12 126 GLU A C 1
ATOM 996 O O . GLU A 1 126 ? 5.846 1.199 -9.747 1.00 98.12 126 GLU A O 1
ATOM 1001 N N . LEU A 1 127 ? 6.647 1.535 -7.657 1.00 97.69 127 LEU A N 1
ATOM 1002 C CA . LEU A 1 127 ? 5.634 2.455 -7.158 1.00 97.69 127 LEU A CA 1
ATOM 1003 C C . LEU A 1 127 ? 6.308 3.726 -6.642 1.00 97.69 127 LEU A C 1
ATOM 1005 O O . LEU A 1 127 ? 7.395 3.649 -6.073 1.00 97.69 127 LEU A O 1
ATOM 1009 N N . ASP A 1 128 ? 5.653 4.873 -6.765 1.00 96.38 128 ASP A N 1
ATOM 1010 C CA . ASP A 1 128 ? 5.988 6.102 -6.040 1.00 96.38 128 ASP A CA 1
ATOM 1011 C C . ASP A 1 128 ? 4.862 6.393 -5.043 1.00 96.38 128 ASP A C 1
ATOM 1013 O O . ASP A 1 128 ? 3.694 6.374 -5.427 1.00 96.38 128 ASP A O 1
ATOM 1017 N N . LEU A 1 129 ? 5.198 6.626 -3.770 1.00 97.69 129 LEU A N 1
ATOM 1018 C CA . LEU A 1 129 ? 4.235 6.928 -2.704 1.00 97.69 129 LEU A CA 1
ATOM 1019 C C . LEU A 1 129 ? 4.603 8.239 -1.996 1.00 97.69 129 LEU A C 1
ATOM 1021 O O . LEU A 1 129 ? 5.737 8.419 -1.544 1.00 97.69 129 LEU A O 1
ATOM 1025 N N . ALA A 1 130 ? 3.619 9.127 -1.838 1.00 96.62 130 ALA A N 1
ATOM 1026 C CA . ALA A 1 130 ? 3.755 10.427 -1.184 1.00 96.62 130 ALA A CA 1
ATOM 1027 C C . ALA A 1 130 ? 3.281 10.373 0.280 1.00 96.62 130 ALA A C 1
ATOM 1029 O O . ALA A 1 130 ? 2.145 10.727 0.588 1.00 96.62 130 ALA A O 1
ATOM 1030 N N . TYR A 1 131 ? 4.131 9.930 1.208 1.00 95.50 131 TYR A N 1
ATOM 1031 C CA . TYR A 1 131 ? 3.705 9.563 2.565 1.00 95.50 131 TYR A CA 1
ATOM 1032 C C . TYR A 1 131 ? 3.113 10.714 3.392 1.00 95.50 131 TYR A C 1
ATOM 1034 O O . TYR A 1 131 ? 2.223 10.464 4.205 1.00 95.50 131 TYR A O 1
ATOM 1042 N N . GLU A 1 132 ? 3.574 11.961 3.218 1.00 94.00 132 GLU A N 1
ATOM 1043 C CA . GLU A 1 132 ? 2.991 13.103 3.942 1.00 94.00 132 GLU A CA 1
ATOM 1044 C C . GLU A 1 132 ? 1.630 13.476 3.349 1.00 94.00 132 GLU A C 1
ATOM 1046 O O . GLU A 1 132 ? 0.721 13.835 4.092 1.00 94.00 132 GLU A O 1
ATOM 1051 N N . ALA A 1 133 ? 1.469 13.351 2.027 1.00 93.25 133 ALA A N 1
ATOM 1052 C CA . ALA A 1 133 ? 0.174 13.543 1.378 1.00 93.25 133 ALA A CA 1
ATOM 1053 C C . ALA A 1 133 ? -0.818 12.444 1.790 1.00 93.25 133 ALA A C 1
ATOM 1055 O O . ALA A 1 133 ? -1.969 12.741 2.088 1.00 93.25 133 ALA A O 1
ATOM 1056 N N . ILE A 1 134 ? -0.358 11.193 1.890 1.00 95.38 134 ILE A N 1
ATOM 1057 C CA . ILE A 1 134 ? -1.158 10.059 2.372 1.00 95.38 134 ILE A CA 1
ATOM 1058 C C . ILE A 1 134 ? -1.561 10.248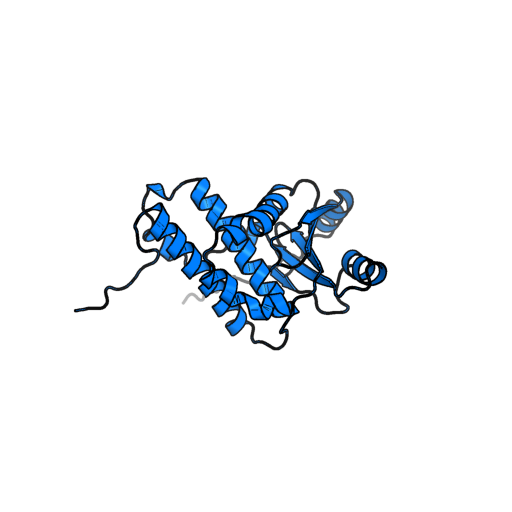 3.837 1.00 95.38 134 ILE A C 1
ATOM 1060 O O . ILE A 1 134 ? -2.690 9.940 4.198 1.00 95.38 134 ILE A O 1
ATOM 1064 N N . ARG A 1 135 ? -0.685 10.797 4.687 1.00 92.69 135 ARG A N 1
ATOM 1065 C CA . ARG A 1 135 ? -1.030 11.106 6.085 1.00 92.69 135 ARG A CA 1
ATOM 1066 C C . ARG A 1 135 ? -2.200 12.089 6.199 1.00 92.69 135 ARG A C 1
ATOM 1068 O O . ARG A 1 135 ? -2.956 12.022 7.156 1.00 92.69 135 ARG A O 1
ATOM 1075 N N . GLN A 1 136 ? -2.312 13.008 5.244 1.00 89.50 136 GLN A N 1
ATOM 1076 C CA . GLN A 1 136 ? -3.361 14.031 5.183 1.00 89.50 136 GLN A CA 1
ATOM 1077 C C . GLN A 1 136 ? -4.582 13.568 4.375 1.00 89.50 136 GLN A C 1
ATOM 1079 O O . GLN A 1 136 ? -5.525 14.334 4.183 1.00 89.50 136 GLN A O 1
ATOM 1084 N N . TRP A 1 137 ? -4.553 12.347 3.840 1.00 88.81 137 TRP A N 1
ATOM 1085 C CA . TRP A 1 137 ? -5.626 11.829 3.014 1.00 88.81 137 TRP A CA 1
ATOM 1086 C C . TRP A 1 137 ? -6.769 11.300 3.878 1.00 88.81 137 TRP A C 1
ATOM 1088 O O . TRP A 1 137 ? -6.648 10.276 4.547 1.00 88.81 137 TRP A O 1
ATOM 1098 N N . GLU A 1 138 ? -7.910 11.977 3.787 1.00 78.81 138 GLU A N 1
ATOM 1099 C CA . GLU A 1 138 ? -9.148 11.594 4.456 1.00 78.81 138 GLU A CA 1
ATOM 1100 C C . GLU A 1 138 ? -10.220 11.266 3.408 1.00 78.81 138 GLU A C 1
ATOM 1102 O O . GLU A 1 138 ? -10.832 12.173 2.836 1.00 78.81 138 GLU A O 1
ATOM 1107 N N . PRO A 1 139 ? -10.483 9.980 3.114 1.00 72.19 139 PRO A N 1
ATOM 1108 C CA . PRO A 1 139 ? -11.529 9.616 2.162 1.00 72.19 139 PRO A CA 1
ATOM 1109 C C . PRO A 1 139 ? -12.943 9.908 2.690 1.00 72.19 139 PRO A C 1
ATOM 1111 O O . PRO A 1 139 ? -13.864 10.047 1.888 1.00 72.19 139 PRO A O 1
ATOM 1114 N N . LEU A 1 140 ? -13.122 10.016 4.013 1.00 75.00 140 LEU A N 1
ATOM 1115 C CA . LEU A 1 140 ? -14.389 10.358 4.668 1.00 75.00 140 LEU A CA 1
ATOM 1116 C C . LEU A 1 140 ? -14.165 11.396 5.790 1.00 75.00 140 LEU A C 1
ATOM 1118 O O . LEU A 1 140 ? -14.217 11.041 6.968 1.00 75.00 140 LEU A O 1
ATOM 1122 N N . PRO A 1 141 ? -13.951 12.681 5.461 1.00 68.56 141 PRO A N 1
ATOM 1123 C CA . PRO A 1 141 ? -13.574 13.702 6.448 1.00 68.56 141 PRO A CA 1
ATOM 1124 C C . PRO A 1 141 ? -14.628 13.898 7.552 1.00 68.56 141 PRO A C 1
ATOM 1126 O O . PRO A 1 141 ? -14.302 14.167 8.703 1.00 68.56 141 PRO A O 1
ATOM 1129 N N . LEU A 1 142 ? -15.913 13.692 7.243 1.00 68.06 142 LEU A N 1
ATOM 1130 C CA . LEU A 1 142 ? -16.995 13.821 8.228 1.00 68.06 142 LEU A CA 1
ATOM 1131 C C . LEU A 1 142 ? -17.107 12.627 9.188 1.00 68.06 142 LEU A C 1
ATOM 1133 O O . LEU A 1 142 ? -17.768 12.747 10.217 1.00 68.06 142 LEU A O 1
ATOM 1137 N N . SER A 1 143 ? -16.475 11.488 8.891 1.00 67.69 143 SER A N 1
ATOM 1138 C CA . SER A 1 143 ? -16.539 10.306 9.762 1.00 67.69 143 SER A CA 1
ATOM 1139 C C . SER A 1 143 ? -15.810 10.508 11.089 1.00 67.69 143 SER A C 1
ATOM 1141 O O . SER A 1 143 ? -16.135 9.835 12.062 1.00 67.69 143 SER A O 1
ATOM 1143 N N . HIS A 1 144 ? -14.887 11.470 11.161 1.00 65.75 144 HIS A N 1
ATOM 1144 C CA . HIS A 1 144 ? -14.212 11.850 12.402 1.00 65.75 144 HIS A CA 1
ATOM 1145 C C . HIS A 1 144 ? -15.169 12.412 13.461 1.00 65.75 144 HIS A C 1
ATOM 1147 O O . HIS A 1 144 ? -14.909 12.268 14.648 1.00 65.75 144 HIS A O 1
ATOM 1153 N N . LEU A 1 145 ? -16.309 12.979 13.053 1.00 66.31 145 LEU A N 1
ATOM 1154 C CA . LEU A 1 145 ? -17.326 13.482 13.983 1.00 66.31 145 LEU A CA 1
ATOM 1155 C C . LEU A 1 145 ? -18.073 12.364 14.725 1.00 66.31 145 LEU A C 1
ATOM 1157 O O . LEU A 1 145 ? -18.726 12.635 15.727 1.00 66.31 145 LEU A O 1
ATOM 1161 N N . ALA A 1 146 ? -18.007 11.129 14.221 1.00 68.00 146 ALA A N 1
ATOM 1162 C CA . ALA A 1 146 ? -18.606 9.957 14.855 1.00 68.00 146 ALA A CA 1
ATOM 1163 C C . ALA A 1 146 ? -17.639 9.249 15.822 1.00 68.00 146 ALA A C 1
ATOM 1165 O O . ALA A 1 146 ? -18.027 8.278 16.469 1.00 68.00 146 ALA A O 1
ATOM 1166 N N . LEU A 1 147 ? -16.382 9.701 15.906 1.00 75.25 147 LEU A N 1
ATOM 1167 C CA . LEU A 1 147 ? -15.405 9.125 16.819 1.00 75.25 147 LEU A CA 1
ATOM 1168 C C . LEU A 1 147 ? -15.627 9.644 18.246 1.00 75.25 147 LEU A C 1
ATOM 1170 O O . LEU A 1 147 ? -15.891 10.834 18.436 1.00 75.25 147 LEU A O 1
ATOM 1174 N N . PRO A 1 148 ? -15.502 8.776 19.259 1.00 73.38 148 PRO A N 1
ATOM 1175 C CA . PRO A 1 148 ? -15.565 9.198 20.646 1.00 73.38 148 PRO A CA 1
ATOM 1176 C C . PRO A 1 148 ? -14.283 9.974 21.019 1.00 73.38 148 PRO A C 1
ATOM 1178 O O . PRO A 1 148 ? -13.244 9.762 20.386 1.00 73.38 148 PRO A O 1
ATOM 1181 N N . PRO A 1 149 ? -14.308 10.864 22.030 1.00 75.00 149 PRO A N 1
ATOM 1182 C CA . PRO A 1 149 ? -13.132 11.638 22.449 1.00 75.00 149 PRO A CA 1
ATOM 1183 C C . PRO A 1 149 ? -11.899 10.774 22.767 1.00 75.00 149 PRO A C 1
ATOM 1185 O O . PRO A 1 149 ? -10.768 11.193 22.549 1.00 75.00 149 PRO A O 1
ATOM 1188 N N . GLU A 1 150 ? -12.110 9.541 23.229 1.00 76.50 150 GLU A N 1
ATOM 1189 C CA . GLU A 1 150 ? -11.077 8.545 23.531 1.00 76.50 150 GLU A CA 1
ATOM 1190 C C . GLU A 1 150 ? -10.334 8.023 22.287 1.00 76.50 150 GLU A C 1
ATOM 1192 O O . GLU A 1 150 ? -9.330 7.320 22.419 1.00 76.50 150 GLU A O 1
ATOM 1197 N N . ALA A 1 151 ? -10.813 8.338 21.080 1.00 75.38 151 ALA A N 1
ATOM 1198 C CA . ALA A 1 151 ? -10.132 8.037 19.825 1.00 75.38 151 ALA A CA 1
ATOM 1199 C C . ALA A 1 151 ? -9.109 9.115 19.418 1.00 75.38 151 ALA A C 1
ATOM 1201 O O . ALA A 1 151 ? -8.342 8.885 18.485 1.00 75.38 151 ALA A O 1
ATOM 1202 N N . ASP A 1 152 ? -9.044 10.257 20.117 1.00 78.25 152 ASP A N 1
ATOM 1203 C CA . ASP A 1 152 ? -8.008 11.282 19.915 1.00 78.25 152 ASP A CA 1
ATOM 1204 C C . ASP A 1 152 ? -6.686 10.867 20.585 1.00 78.25 152 ASP A C 1
ATOM 1206 O O . ASP A 1 152 ? -6.183 11.486 21.524 1.00 78.25 152 ASP A O 1
ATOM 1210 N N . THR A 1 153 ? -6.150 9.727 20.146 1.00 84.94 153 THR A N 1
ATOM 1211 C CA . THR A 1 153 ? -4.898 9.162 20.649 1.00 84.94 153 THR A CA 1
ATOM 1212 C C . THR A 1 153 ? -3.859 9.055 19.543 1.00 84.94 153 THR A C 1
ATOM 1214 O O . THR A 1 153 ? -4.159 8.919 18.350 1.00 84.94 153 THR A O 1
ATOM 1217 N N . GLU A 1 154 ? -2.592 9.069 19.955 1.00 87.19 154 GLU A N 1
ATOM 1218 C CA . GLU A 1 154 ? -1.466 8.801 19.061 1.00 87.19 154 GLU A CA 1
ATOM 1219 C C . GLU A 1 154 ? -1.552 7.386 18.462 1.00 87.19 154 GLU A C 1
ATOM 1221 O O . GLU A 1 154 ? -1.232 7.197 17.290 1.00 87.19 154 GLU A O 1
ATOM 1226 N N . GLU A 1 155 ? -2.057 6.411 19.229 1.00 87.31 155 GLU A N 1
ATOM 1227 C CA . GLU A 1 155 ? -2.291 5.032 18.778 1.00 87.31 155 GLU A CA 1
ATOM 1228 C C . GLU A 1 155 ? -3.252 4.998 17.580 1.00 87.31 155 GLU A C 1
ATOM 1230 O O . GLU A 1 155 ? -2.913 4.445 16.531 1.00 87.31 155 GLU A O 1
ATOM 1235 N N . PHE A 1 156 ? -4.416 5.646 17.703 1.00 88.75 156 PHE A N 1
ATOM 1236 C CA . PHE A 1 156 ? -5.408 5.698 16.629 1.00 88.75 156 PHE A CA 1
ATOM 1237 C C . PHE A 1 156 ? -4.872 6.428 15.396 1.00 88.75 156 PHE A C 1
ATOM 1239 O O . PHE A 1 156 ? -4.978 5.921 14.280 1.00 88.75 156 PHE A O 1
ATOM 1246 N N . SER A 1 157 ? -4.229 7.582 15.594 1.00 89.31 157 SER A N 1
ATOM 1247 C CA . SER A 1 157 ? -3.632 8.365 14.504 1.00 89.31 157 SER A CA 1
ATOM 1248 C C . SER A 1 157 ? -2.537 7.585 13.764 1.00 89.31 157 SER A C 1
ATOM 1250 O O . SER A 1 157 ? -2.442 7.636 12.535 1.00 89.31 157 SER A O 1
ATOM 1252 N N . SER A 1 158 ? -1.716 6.834 14.503 1.00 91.75 158 SER A N 1
ATOM 1253 C CA . SER A 1 158 ? -0.672 5.974 13.943 1.00 91.75 158 SER A CA 1
ATOM 1254 C C . SER A 1 158 ? -1.271 4.831 13.122 1.00 91.75 158 SER A C 1
ATOM 1256 O O . SER A 1 158 ? -0.875 4.637 11.968 1.00 91.75 158 SER A O 1
ATOM 1258 N N . PHE A 1 159 ? -2.279 4.134 13.662 1.00 92.25 159 PHE A N 1
ATOM 1259 C CA . PHE A 1 159 ? -2.997 3.076 12.947 1.00 92.25 159 PHE A CA 1
ATOM 1260 C C . PHE A 1 159 ? -3.681 3.608 11.685 1.00 92.25 159 PHE A C 1
ATOM 1262 O O . PHE A 1 159 ? -3.550 3.019 10.613 1.00 92.25 159 PHE A O 1
ATOM 1269 N N . GLN A 1 160 ? -4.367 4.750 11.779 1.00 92.19 160 GLN A N 1
ATOM 1270 C CA . GLN A 1 160 ? -5.036 5.375 10.642 1.00 92.19 160 GLN A CA 1
ATOM 1271 C C . GLN A 1 160 ? -4.044 5.690 9.517 1.00 92.19 160 GLN A C 1
ATOM 1273 O O . GLN A 1 160 ? -4.329 5.430 8.344 1.00 92.19 160 GLN A O 1
ATOM 1278 N N . TRP A 1 161 ? -2.864 6.212 9.861 1.00 94.50 161 TRP A N 1
ATOM 1279 C CA . TRP A 1 161 ? -1.825 6.508 8.882 1.00 94.50 161 TRP A CA 1
ATOM 1280 C C . TRP A 1 161 ? -1.242 5.236 8.252 1.00 94.50 161 TRP A C 1
ATOM 1282 O O . TRP A 1 161 ? -1.083 5.175 7.031 1.00 94.50 161 TRP A O 1
ATOM 1292 N N . GLN A 1 162 ? -0.981 4.198 9.048 1.00 95.94 162 GLN A N 1
ATOM 1293 C CA . GLN A 1 162 ? -0.535 2.897 8.536 1.00 95.94 162 GLN A CA 1
ATOM 1294 C C . GLN A 1 162 ? -1.569 2.283 7.583 1.00 95.94 162 GLN A C 1
ATOM 1296 O O . GLN A 1 162 ? -1.240 1.842 6.481 1.00 95.94 162 GLN A O 1
ATOM 1301 N N . LEU A 1 163 ? -2.849 2.333 7.954 1.00 95.94 163 LEU A N 1
ATOM 1302 C CA . LEU A 1 163 ? -3.941 1.859 7.114 1.00 95.94 163 LEU A CA 1
ATOM 1303 C C . LEU A 1 163 ? -4.063 2.668 5.815 1.00 95.94 163 LEU A C 1
ATOM 1305 O O . LEU A 1 163 ? -4.319 2.091 4.758 1.00 95.94 163 LEU A O 1
ATOM 1309 N N . ALA A 1 164 ? -3.845 3.985 5.863 1.00 96.31 164 ALA A N 1
ATOM 1310 C CA . ALA A 1 164 ? -3.823 4.838 4.677 1.00 96.31 164 ALA A CA 1
ATOM 1311 C C . ALA A 1 164 ? -2.667 4.466 3.732 1.00 96.31 164 ALA A C 1
ATOM 1313 O O . ALA A 1 164 ? -2.887 4.288 2.533 1.00 96.31 164 ALA A O 1
ATOM 1314 N N . LEU A 1 165 ? -1.453 4.281 4.266 1.00 97.44 165 LEU A N 1
ATOM 1315 C CA . LEU A 1 165 ? -0.287 3.824 3.499 1.00 97.44 165 LEU A CA 1
ATOM 1316 C C . LEU A 1 165 ? -0.541 2.466 2.847 1.00 97.44 165 LEU A C 1
ATOM 1318 O O . LEU A 1 165 ? -0.279 2.299 1.658 1.00 97.44 165 LEU A O 1
ATOM 1322 N N . LEU A 1 166 ? -1.098 1.520 3.602 1.00 97.56 166 LEU A N 1
ATOM 1323 C CA . LEU A 1 166 ? -1.453 0.195 3.108 1.00 97.56 166 LEU A CA 1
ATOM 1324 C C . LEU A 1 166 ? -2.521 0.259 2.008 1.00 97.56 166 LEU A C 1
ATOM 1326 O O . LEU A 1 166 ? -2.381 -0.397 0.979 1.00 97.56 166 LEU A O 1
ATOM 1330 N N . ALA A 1 167 ? -3.570 1.063 2.188 1.00 97.38 167 ALA A N 1
ATOM 1331 C CA . ALA A 1 167 ? -4.640 1.207 1.205 1.00 97.38 167 ALA A CA 1
ATOM 1332 C C . ALA A 1 167 ? -4.133 1.796 -0.121 1.00 97.38 167 ALA A C 1
ATOM 1334 O O . ALA A 1 167 ? -4.511 1.305 -1.186 1.00 97.38 167 ALA A O 1
ATOM 1335 N N . VAL A 1 168 ? -3.261 2.810 -0.067 1.00 97.56 168 VAL A N 1
ATOM 1336 C CA . VAL A 1 168 ? -2.645 3.394 -1.269 1.00 97.56 168 VAL A CA 1
ATOM 1337 C C . VAL A 1 168 ? -1.638 2.425 -1.888 1.00 97.56 168 VAL A C 1
ATOM 1339 O O . VAL A 1 168 ? -1.654 2.231 -3.096 1.00 97.56 168 VAL A O 1
ATOM 1342 N N . PHE A 1 169 ? -0.828 1.725 -1.092 1.00 98.12 169 PHE A N 1
ATOM 1343 C CA . PHE A 1 169 ? 0.054 0.676 -1.608 1.00 98.12 169 PHE A CA 1
ATOM 1344 C C . PHE A 1 169 ? -0.727 -0.394 -2.389 1.00 98.12 169 PHE A C 1
ATOM 1346 O O . PHE A 1 169 ? -0.373 -0.715 -3.521 1.00 98.12 169 PHE A O 1
ATOM 1353 N N . LEU A 1 170 ? -1.823 -0.910 -1.824 1.00 98.06 170 LEU A N 1
ATOM 1354 C CA . LEU A 1 170 ? -2.671 -1.912 -2.478 1.00 98.06 170 LEU A CA 1
ATOM 1355 C C . LEU A 1 170 ? -3.356 -1.370 -3.739 1.00 98.06 170 LEU A C 1
ATOM 1357 O O . LEU A 1 170 ? -3.489 -2.102 -4.719 1.00 98.06 170 LEU A O 1
ATOM 1361 N N . HIS A 1 171 ? -3.759 -0.097 -3.726 1.00 97.94 171 HIS A N 1
ATOM 1362 C CA . HIS A 1 171 ? -4.288 0.598 -4.899 1.00 97.94 171 HIS A CA 1
ATOM 1363 C C . HIS A 1 171 ? -3.262 0.615 -6.042 1.00 97.94 171 HIS A C 1
ATOM 1365 O O . HIS A 1 171 ? -3.570 0.213 -7.162 1.00 97.94 171 HIS A O 1
ATOM 1371 N N . GLU A 1 172 ? -2.016 0.989 -5.756 1.00 98.00 172 GLU A N 1
ATOM 1372 C CA . GLU A 1 172 ? -0.980 1.036 -6.788 1.00 98.00 172 GLU A CA 1
ATOM 1373 C C . GLU A 1 172 ? -0.542 -0.354 -7.264 1.00 98.00 172 GLU A C 1
ATOM 1375 O O . GLU A 1 172 ? -0.283 -0.563 -8.452 1.00 98.00 172 GLU A O 1
ATOM 1380 N N . VAL A 1 173 ? -0.513 -1.345 -6.367 1.00 97.94 173 VAL A N 1
ATOM 1381 C CA . VAL A 1 173 ? -0.291 -2.747 -6.750 1.00 97.94 173 VAL A CA 1
ATOM 1382 C C . VAL A 1 173 ? -1.407 -3.246 -7.668 1.00 97.94 173 VAL A C 1
ATOM 1384 O O . VAL A 1 173 ? -1.127 -3.978 -8.616 1.00 97.94 173 VAL A O 1
ATOM 1387 N N . HIS A 1 174 ? -2.657 -2.837 -7.443 1.00 98.06 174 HIS A N 1
ATOM 1388 C CA . HIS A 1 174 ? -3.758 -3.167 -8.349 1.00 98.06 174 HIS A CA 1
ATOM 1389 C C . HIS A 1 174 ? -3.463 -2.642 -9.755 1.00 98.06 174 HIS A C 1
ATOM 1391 O O . HIS A 1 174 ? -3.505 -3.422 -10.705 1.00 98.06 174 HIS A O 1
ATOM 1397 N N . HIS A 1 175 ? -3.048 -1.386 -9.901 1.00 96.88 175 HIS A N 1
ATOM 1398 C CA . HIS A 1 175 ? -2.683 -0.860 -11.216 1.00 96.88 175 HIS A CA 1
ATOM 1399 C C . HIS A 1 175 ? -1.467 -1.550 -11.855 1.00 96.88 175 HIS A C 1
ATOM 1401 O O . HIS A 1 175 ? -1.456 -1.725 -13.073 1.00 96.88 175 HIS A O 1
ATOM 1407 N N . LEU A 1 176 ? -0.489 -2.022 -11.068 1.00 95.88 176 LEU A N 1
ATOM 1408 C CA . LEU A 1 176 ? 0.601 -2.860 -11.594 1.00 95.88 176 LEU A CA 1
ATOM 1409 C C . LEU A 1 176 ? 0.099 -4.174 -12.211 1.00 95.88 176 LEU A C 1
ATOM 1411 O O . LEU A 1 176 ? 0.705 -4.675 -13.159 1.00 95.88 176 LEU A O 1
ATOM 1415 N N . VAL A 1 177 ? -0.962 -4.758 -11.651 1.00 96.38 177 VAL A N 1
ATOM 1416 C CA . VAL A 1 177 ? -1.515 -6.047 -12.093 1.00 96.38 177 VAL A CA 1
ATOM 1417 C C . VAL A 1 177 ? -2.509 -5.879 -13.241 1.00 96.38 177 VAL A C 1
ATOM 1419 O O . VAL A 1 177 ? -2.454 -6.635 -14.210 1.00 96.38 177 VAL A O 1
ATOM 1422 N N . SER A 1 178 ? -3.389 -4.885 -13.142 1.00 95.62 178 SER A N 1
ATOM 1423 C CA . SER A 1 178 ? -4.499 -4.647 -14.069 1.00 95.62 178 SER A CA 1
ATOM 1424 C C . SER A 1 178 ? -4.489 -3.196 -14.566 1.00 95.62 178 SER A C 1
ATOM 1426 O O . SER A 1 178 ? -5.384 -2.421 -14.223 1.00 95.62 178 SER A O 1
ATOM 1428 N N . PRO A 1 179 ? -3.505 -2.792 -15.390 1.00 93.69 179 PRO A N 1
ATOM 1429 C CA . PRO A 1 179 ? -3.356 -1.398 -15.817 1.00 93.69 179 PRO A CA 1
ATOM 1430 C C . PRO A 1 179 ? -4.510 -0.895 -16.701 1.00 93.69 179 PRO A C 1
ATOM 1432 O O . PRO A 1 179 ? -4.650 0.307 -16.902 1.00 93.69 179 PRO A O 1
ATOM 1435 N N . GLN A 1 180 ? -5.337 -1.795 -17.240 1.00 94.56 180 GLN A N 1
ATOM 1436 C CA . GLN A 1 180 ? -6.518 -1.456 -18.038 1.00 94.56 180 GLN A CA 1
ATOM 1437 C C . GLN A 1 180 ? -7.762 -1.174 -17.184 1.00 94.56 180 GLN A C 1
ATOM 1439 O O . GLN A 1 180 ? -8.767 -0.701 -17.716 1.00 94.56 180 GLN A O 1
ATOM 1444 N N . GLU A 1 181 ? -7.738 -1.495 -15.886 1.00 95.69 181 GLU A N 1
ATOM 1445 C CA . GLU A 1 181 ? -8.874 -1.233 -15.007 1.00 95.69 181 GLU A CA 1
ATOM 1446 C C . GLU A 1 181 ? -9.009 0.270 -14.749 1.00 95.69 181 GLU A C 1
ATOM 1448 O O . GLU A 1 181 ? -8.029 0.980 -14.518 1.00 95.69 181 GLU A O 1
ATOM 1453 N N . LEU A 1 182 ? -10.244 0.767 -14.814 1.00 96.06 182 LEU A N 1
ATOM 1454 C CA . LEU A 1 182 ? -10.519 2.190 -14.664 1.00 96.06 182 LEU A CA 1
ATOM 1455 C C . LEU A 1 182 ? -10.141 2.667 -13.259 1.00 96.06 182 LEU A C 1
ATOM 1457 O O . LEU A 1 182 ? -10.568 2.078 -12.266 1.00 96.06 182 LEU A O 1
ATOM 1461 N N . GLU A 1 183 ? -9.451 3.806 -13.189 1.00 95.69 183 GLU A N 1
ATOM 1462 C CA . GLU A 1 183 ? -9.074 4.502 -11.948 1.00 95.69 183 GLU A CA 1
ATOM 1463 C C . GLU A 1 183 ? -10.224 4.566 -10.932 1.00 95.69 183 GLU A C 1
ATOM 1465 O O . GLU A 1 183 ? -10.047 4.293 -9.748 1.00 95.69 183 GLU A O 1
ATOM 1470 N N . GLN A 1 184 ? -11.444 4.873 -11.387 1.00 95.62 184 GLN A N 1
ATOM 1471 C CA . GLN A 1 184 ? -12.611 4.958 -10.509 1.00 95.62 184 GLN A CA 1
ATOM 1472 C C . GLN A 1 184 ? -12.922 3.628 -9.804 1.00 95.62 184 GLN A C 1
ATOM 1474 O O . GLN A 1 184 ? -13.297 3.637 -8.629 1.00 95.62 184 GLN A O 1
ATOM 1479 N N . ALA A 1 185 ? -12.773 2.493 -10.490 1.00 96.38 185 ALA A N 1
ATOM 1480 C CA . ALA A 1 185 ? -13.040 1.175 -9.921 1.00 96.38 185 ALA A CA 1
ATOM 1481 C C . ALA A 1 185 ? -11.974 0.794 -8.884 1.00 96.38 185 ALA A C 1
ATOM 1483 O O . ALA A 1 185 ? -12.314 0.393 -7.766 1.00 96.38 185 ALA A O 1
ATOM 1484 N N . VAL A 1 186 ? -10.698 1.010 -9.216 1.00 96.31 186 VAL A N 1
ATOM 1485 C CA . VAL A 1 186 ? -9.562 0.745 -8.318 1.00 96.31 186 VAL A CA 1
ATOM 1486 C C . VAL A 1 186 ? -9.625 1.644 -7.080 1.00 96.31 186 VAL A C 1
ATOM 1488 O O . VAL A 1 186 ? -9.511 1.170 -5.947 1.00 96.31 186 VAL A O 1
ATOM 1491 N N . ARG A 1 187 ? -9.922 2.935 -7.262 1.00 94.81 187 ARG A N 1
ATOM 1492 C CA . ARG A 1 187 ? -10.137 3.896 -6.171 1.00 94.81 187 ARG A CA 1
ATOM 1493 C C . ARG A 1 187 ? -11.310 3.519 -5.275 1.00 94.81 187 ARG A C 1
ATOM 1495 O O . ARG A 1 187 ? -11.185 3.563 -4.055 1.00 94.81 187 ARG A O 1
ATOM 1502 N N . SER A 1 188 ? -12.443 3.125 -5.855 1.00 94.25 188 SER A N 1
ATOM 1503 C CA . SER A 1 188 ? -13.614 2.703 -5.073 1.00 94.25 188 SER A CA 1
ATOM 1504 C C . SER A 1 188 ? -13.289 1.481 -4.211 1.00 94.25 188 SER A C 1
ATOM 1506 O O . SER A 1 188 ? -13.706 1.403 -3.055 1.00 94.25 188 SER A O 1
ATOM 1508 N N . ARG A 1 189 ? -12.492 0.542 -4.738 1.00 95.69 189 ARG A N 1
ATOM 1509 C CA . ARG A 1 189 ? -12.034 -0.639 -3.997 1.00 95.69 189 ARG A CA 1
ATOM 1510 C C . ARG A 1 189 ? -11.108 -0.271 -2.838 1.00 95.69 189 ARG A C 1
ATOM 1512 O O . ARG A 1 189 ? -11.331 -0.752 -1.726 1.00 95.69 189 ARG A O 1
ATOM 1519 N N . SER A 1 190 ? -10.101 0.574 -3.065 1.00 95.00 190 SER A N 1
ATOM 1520 C CA . SER A 1 190 ? -9.153 0.971 -2.016 1.00 95.00 190 SER A CA 1
ATOM 1521 C C . SER A 1 190 ? -9.802 1.825 -0.929 1.00 95.00 190 SER A C 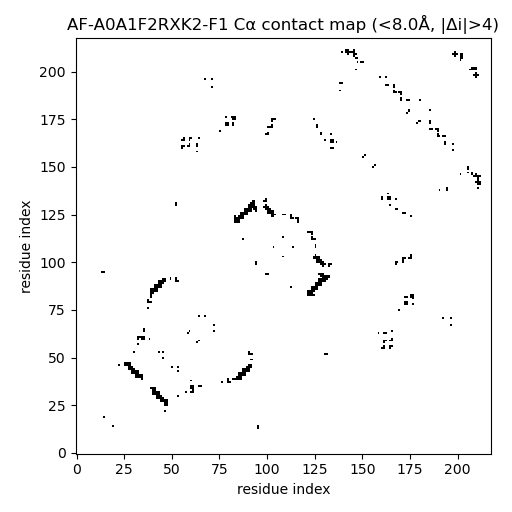1
ATOM 1523 O O . SER A 1 190 ? -9.577 1.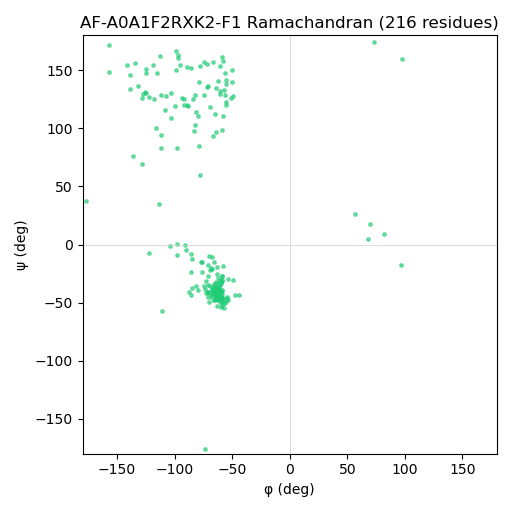574 0.255 1.00 95.00 190 SER A O 1
ATOM 1525 N N . GLN A 1 191 ? -10.697 2.744 -1.299 1.00 94.25 191 GLN A N 1
ATOM 1526 C CA . GLN A 1 191 ? -11.499 3.509 -0.341 1.00 94.25 191 GLN A CA 1
ATOM 1527 C C . GLN A 1 191 ? -12.428 2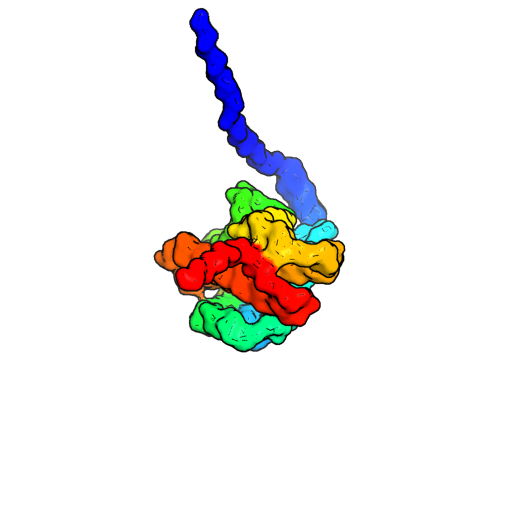.607 0.470 1.00 94.25 191 GLN A C 1
ATOM 1529 O O . GLN A 1 191 ? -12.498 2.737 1.692 1.00 94.25 191 GLN A O 1
ATOM 1534 N N . LYS A 1 192 ? -13.110 1.650 -0.170 1.00 93.38 192 LYS A N 1
ATOM 1535 C CA . LYS A 1 192 ? -13.964 0.697 0.549 1.00 93.38 192 LYS A CA 1
ATOM 1536 C C . LYS A 1 192 ? -13.166 -0.190 1.504 1.00 93.38 192 LYS A C 1
ATOM 1538 O O . LYS A 1 192 ? -13.627 -0.481 2.601 1.00 93.38 192 LYS A O 1
ATOM 1543 N N . PHE A 1 193 ? -11.975 -0.628 1.102 1.00 95.44 193 PHE A N 1
ATOM 1544 C CA . PHE A 1 193 ? -11.069 -1.356 1.988 1.00 95.44 193 PHE A CA 1
ATOM 1545 C C . PHE A 1 193 ? -10.699 -0.519 3.215 1.00 95.44 193 PHE A C 1
ATOM 1547 O O . PHE A 1 193 ? -10.925 -0.970 4.332 1.00 95.44 193 PHE A O 1
ATOM 1554 N N . TYR A 1 194 ? -10.208 0.705 3.008 1.00 94.44 194 TYR A N 1
ATOM 1555 C CA . TYR A 1 194 ? -9.828 1.609 4.092 1.00 94.44 194 TYR A CA 1
ATOM 1556 C C . TYR A 1 194 ? -10.989 1.853 5.066 1.00 94.44 194 TYR A C 1
ATOM 1558 O O . TYR A 1 194 ? -10.845 1.684 6.272 1.00 94.44 194 TYR A O 1
ATOM 1566 N N . THR A 1 195 ? -12.157 2.212 4.532 1.00 92.44 195 THR A N 1
ATOM 1567 C CA . THR A 1 195 ? -13.328 2.588 5.335 1.00 92.44 195 THR A CA 1
ATOM 1568 C C . THR A 1 195 ? -13.907 1.412 6.113 1.00 92.44 195 THR A C 1
ATOM 1570 O O . THR A 1 195 ? -14.187 1.564 7.298 1.00 92.44 195 THR A O 1
ATOM 1573 N N . ASP A 1 196 ? -14.030 0.231 5.497 1.00 93.12 196 ASP A N 1
ATOM 1574 C CA . ASP A 1 196 ? -14.543 -0.953 6.189 1.00 93.12 196 ASP A CA 1
ATOM 1575 C C . ASP A 1 196 ? -13.564 -1.443 7.280 1.00 93.12 196 ASP A C 1
ATOM 1577 O O . ASP A 1 196 ? -14.004 -1.847 8.356 1.00 93.12 196 ASP A O 1
ATOM 1581 N N . VAL A 1 197 ? -12.246 -1.395 7.031 1.00 93.94 197 VAL A N 1
ATOM 1582 C CA . VAL A 1 197 ? -11.228 -1.793 8.023 1.00 93.94 197 VAL A CA 1
ATOM 1583 C C . VAL A 1 197 ? -11.196 -0.818 9.194 1.00 93.94 197 VAL A C 1
ATOM 1585 O O . VAL A 1 197 ? -11.187 -1.246 10.347 1.00 93.94 197 VAL A O 1
ATOM 1588 N N . LEU A 1 198 ? -11.214 0.487 8.915 1.00 91.31 198 LEU A N 1
ATOM 1589 C CA . LEU A 1 198 ? -11.227 1.505 9.960 1.00 91.31 198 LEU A CA 1
ATOM 1590 C C . LEU A 1 198 ? -12.503 1.411 10.801 1.00 91.31 198 LEU A C 1
ATOM 1592 O O . LEU A 1 198 ? -12.434 1.489 12.023 1.00 91.31 198 LEU A O 1
ATOM 1596 N N . ALA A 1 199 ? -13.651 1.160 10.164 1.00 89.56 199 ALA A N 1
ATOM 1597 C CA . ALA A 1 199 ? -14.908 0.957 10.871 1.00 89.56 199 ALA A CA 1
ATOM 1598 C C . ALA A 1 199 ? -14.891 -0.268 11.782 1.00 89.56 199 ALA A C 1
ATOM 1600 O O . ALA A 1 199 ? -15.377 -0.203 12.908 1.00 89.56 199 ALA A O 1
ATOM 1601 N N . HIS A 1 200 ? -14.301 -1.366 11.314 1.00 91.31 200 HIS A N 1
ATOM 1602 C CA . HIS A 1 200 ? -14.125 -2.554 12.133 1.00 91.31 200 HIS A CA 1
ATOM 1603 C C . HIS A 1 200 ? -13.211 -2.289 13.335 1.00 91.31 200 HIS A C 1
ATOM 1605 O O . HIS A 1 200 ? -13.598 -2.599 14.457 1.00 91.31 200 HIS A O 1
ATOM 1611 N N . PHE A 1 201 ? -12.057 -1.647 13.123 1.00 90.25 201 PHE A N 1
ATOM 1612 C CA . PHE A 1 201 ? -11.140 -1.285 14.206 1.00 90.25 201 PHE A CA 1
ATOM 1613 C C . PHE A 1 201 ? -11.820 -0.400 15.258 1.00 90.25 201 PHE A C 1
ATOM 1615 O O . PHE A 1 201 ? -11.715 -0.656 16.454 1.00 90.25 201 PHE A O 1
ATOM 1622 N N . VAL A 1 202 ? -12.554 0.624 14.815 1.00 88.31 202 VAL A N 1
ATOM 1623 C CA . VAL A 1 202 ? -13.271 1.542 15.708 1.00 88.31 202 VAL A CA 1
ATOM 1624 C C . VAL A 1 202 ? -14.367 0.815 16.492 1.00 88.31 202 VAL A C 1
ATOM 1626 O O . VAL A 1 202 ? -14.486 1.014 17.702 1.00 88.31 202 VAL A O 1
ATOM 1629 N N . GLY A 1 203 ? -15.114 -0.075 15.836 1.00 88.00 203 GLY A N 1
ATOM 1630 C CA . GLY A 1 203 ? -16.129 -0.904 16.481 1.00 88.00 203 GLY A CA 1
ATOM 1631 C C . GLY A 1 203 ? -15.549 -1.850 17.533 1.00 88.00 203 GLY A C 1
ATOM 1632 O O . GLY A 1 203 ? -16.087 -1.932 18.633 1.00 88.00 203 GLY A O 1
ATOM 1633 N N . GLU A 1 204 ? -14.432 -2.521 17.242 1.00 88.44 204 GLU A N 1
ATOM 1634 C CA . GLU A 1 204 ? -13.784 -3.425 18.202 1.00 88.44 204 GLU A CA 1
ATOM 1635 C C . GLU A 1 204 ? -13.120 -2.684 19.366 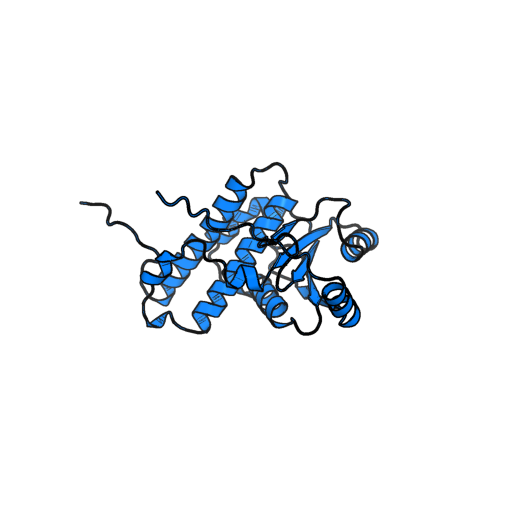1.00 88.44 204 GLU A C 1
ATOM 1637 O O . GLU A 1 204 ? -13.217 -3.118 20.513 1.00 88.44 204 GLU A O 1
ATOM 1642 N N . ARG A 1 205 ? -12.441 -1.564 19.090 1.00 86.75 205 ARG A N 1
ATOM 1643 C CA . ARG A 1 205 ? -11.642 -0.849 20.093 1.00 86.75 205 ARG A CA 1
ATOM 1644 C C . ARG A 1 205 ? -12.482 0.055 20.990 1.00 86.75 205 ARG A C 1
ATOM 1646 O O . ARG A 1 205 ? -12.161 0.181 22.172 1.00 86.75 205 ARG A O 1
ATOM 1653 N N . TYR A 1 206 ? -13.521 0.680 20.434 1.00 83.75 206 TYR A N 1
ATOM 1654 C CA . TYR A 1 206 ? -14.301 1.724 21.106 1.00 83.75 206 TYR A CA 1
ATOM 1655 C C . TYR A 1 206 ? -15.798 1.410 21.223 1.00 83.75 206 TYR A C 1
ATOM 1657 O O . TYR A 1 206 ? -16.516 2.156 21.884 1.00 83.75 206 TYR A O 1
ATOM 1665 N N . GLY A 1 207 ? -16.296 0.333 20.605 1.00 79.81 207 GLY A N 1
ATOM 1666 C CA . GLY A 1 207 ? -17.712 -0.046 20.690 1.00 79.81 207 GLY A CA 1
ATOM 1667 C C . GLY A 1 207 ? -18.670 0.903 19.961 1.00 79.81 207 GLY A C 1
ATOM 1668 O O . GLY A 1 207 ? -19.866 0.895 20.243 1.00 79.81 207 GLY A O 1
ATOM 1669 N N . VAL A 1 208 ? -18.160 1.728 19.043 1.00 77.00 208 VAL A N 1
ATOM 1670 C CA . VAL A 1 208 ? -18.932 2.726 18.283 1.00 77.00 208 VAL A CA 1
ATOM 1671 C C . VAL A 1 208 ? -18.943 2.405 16.789 1.00 77.00 208 VAL A C 1
ATOM 1673 O O . VAL A 1 208 ? -17.975 1.875 16.245 1.00 77.00 208 VAL A O 1
ATOM 1676 N N . GLU A 1 209 ? -20.038 2.734 16.102 1.00 74.88 209 GLU A N 1
ATOM 1677 C CA . GLU A 1 209 ? -20.073 2.658 14.640 1.00 74.88 209 GLU A CA 1
ATOM 1678 C C . GLU A 1 209 ? -19.282 3.826 14.034 1.00 74.88 209 GLU A C 1
ATOM 1680 O O . GLU A 1 209 ? -19.514 4.991 14.353 1.00 74.88 209 GLU A O 1
ATOM 1685 N N . TYR A 1 210 ? -18.354 3.521 13.127 1.00 67.25 210 TYR A N 1
ATOM 1686 C CA . TYR A 1 210 ? -17.623 4.544 12.384 1.00 67.25 210 TYR A CA 1
ATOM 1687 C C . TYR A 1 210 ? -18.439 5.053 11.192 1.00 67.25 210 TYR A C 1
ATOM 1689 O O . TYR A 1 210 ? -18.867 4.277 10.332 1.00 67.25 210 TYR A O 1
ATOM 1697 N N . GLY A 1 211 ? -18.570 6.376 11.098 1.00 63.22 211 GLY A N 1
ATOM 1698 C CA . GLY A 1 211 ? -19.262 7.065 10.012 1.00 63.22 211 GLY A CA 1
ATOM 1699 C C . GLY A 1 211 ? -20.703 7.456 10.344 1.00 63.22 211 GLY A C 1
ATOM 1700 O O . GLY A 1 211 ? -21.349 6.919 11.237 1.00 63.22 211 GLY A O 1
ATOM 1701 N N . LEU A 1 212 ? -21.224 8.428 9.595 1.00 55.97 212 LEU A N 1
ATOM 1702 C CA . LEU A 1 212 ? -22.601 8.900 9.732 1.00 55.97 212 LEU A CA 1
ATOM 1703 C C . LEU A 1 212 ? -23.554 7.917 9.037 1.00 55.97 212 LEU A C 1
ATOM 1705 O O . LEU A 1 212 ? -23.928 8.122 7.879 1.00 55.97 212 LEU A O 1
ATOM 1709 N N . ARG A 1 213 ? -23.975 6.842 9.708 1.00 50.47 213 ARG A N 1
ATOM 1710 C CA . ARG A 1 213 ? -25.181 6.137 9.259 1.00 50.47 213 ARG A CA 1
ATOM 1711 C C . ARG A 1 213 ? -26.386 7.033 9.532 1.00 50.47 213 ARG A C 1
ATOM 1713 O O . ARG A 1 213 ? -26.691 7.358 10.675 1.00 50.47 213 ARG A O 1
ATOM 1720 N N . ARG A 1 214 ? -27.101 7.418 8.469 1.00 39.84 214 ARG A N 1
ATOM 1721 C CA . ARG A 1 214 ? -28.516 7.788 8.606 1.00 39.84 214 ARG A CA 1
ATOM 1722 C C . ARG A 1 214 ? -29.208 6.577 9.244 1.00 39.84 214 ARG A C 1
ATOM 1724 O O . ARG A 1 214 ? -29.017 5.483 8.705 1.00 39.84 214 ARG A O 1
ATOM 1731 N N . PRO A 1 215 ? -29.977 6.733 10.335 1.00 34.47 215 PRO A N 1
ATOM 1732 C CA . PRO A 1 215 ? -30.813 5.641 10.801 1.00 34.47 215 PRO A CA 1
ATOM 1733 C C . PRO A 1 215 ? -31.689 5.227 9.617 1.00 34.47 215 PRO A C 1
ATOM 1735 O O . PRO A 1 215 ? -32.344 6.070 8.996 1.00 34.47 215 PRO A O 1
ATOM 1738 N N . LEU A 1 216 ? -31.608 3.952 9.234 1.00 40.19 216 LEU A N 1
ATOM 1739 C CA . LEU A 1 216 ? -32.649 3.347 8.418 1.00 40.19 216 LEU A CA 1
ATOM 1740 C C . LEU A 1 216 ? -33.917 3.513 9.249 1.00 40.19 216 LEU A C 1
ATOM 1742 O O . LEU A 1 216 ? -33.988 2.980 10.352 1.00 40.19 216 LEU A O 1
ATOM 1746 N N . GLY A 1 217 ? -34.813 4.377 8.774 1.00 35.41 217 GLY A N 1
ATOM 1747 C CA . GLY A 1 217 ? -36.094 4.607 9.419 1.00 35.41 217 GLY A CA 1
ATOM 1748 C C . GLY A 1 217 ? -36.838 3.289 9.583 1.00 35.41 217 GLY A C 1
ATOM 1749 O O . GLY A 1 217 ? -36.756 2.427 8.702 1.00 35.41 217 GLY A O 1
ATOM 1750 N N . ASP A 1 218 ? -37.497 3.180 10.732 1.00 36.44 218 ASP A N 1
ATOM 1751 C CA . ASP A 1 218 ? -38.486 2.158 11.067 1.00 36.44 218 ASP A CA 1
ATOM 1752 C C . ASP A 1 218 ? -39.553 1.987 9.970 1.00 36.44 218 ASP A C 1
ATOM 1754 O O . ASP A 1 218 ? -39.950 3.007 9.348 1.00 36.44 218 ASP A O 1
#

Mean predicted aligned error: 8.57 Å

Radius of gyration: 19.5 Å; Cα contacts (8 Å, |Δi|>4): 296; chains: 1; bounding box: 62×63×43 Å

Nearest PDB structures (foldseek):
  8t6h-assembly1_A  TM=4.418E-01  e=1.471E+00  Plasmodium falciparum
  6u64-assembly1_A  TM=2.734E-01  e=4.172E-01  Homo sapiens
  2e6x-assembly3_C-2  TM=5.901E-01  e=5.184E+00  Thermus thermophilus HB8

Sequence (218 aa):
MLHKKLPGESMAHSPGLLWQFYHWLRGGEQVLVRPAAELPLVLISYPRGDEVGAAHLRESLEATWLTLPGPFRQRYGAILQNAPPLVVVLLRRRNICSCLGHHHPPGTESRLTRRLRNLSGVRTGELDLAYEAIRQWEPLPLSHLALPPEADTEEFSSFQWQLALLAVFLHEVHHLVSPQELEQAVRSRSQKFYTDVLAHFVGERYGVEYGLRRPLGD